Protein AF-A0A813FCL8-F1 (afdb_monomer)

Secondary structure (DSSP, 8-state):
----PPPPP------TTTHHHHHHHTT--SS-SEEEE-SSS-HHHHHHHHTTT---SEEEEE--TTS-TT--EEE--STTPPPP-TTBS--SB-HHHHHHHHHHTTEEEEEE-TTSEEEEEEGGGS-TT--PPPGGGGGGGSHHHH----TTS--SBPPPHHHHHHHEEETTSS-GGGTTT--

Sequence (183 aa):
MCSLLPTPLTGQRITMENVVSVFRRHNVPQEPGIVMIDIDSCDLWVFLGLTEVFRPRVVQIEYNRHLRFADNLTLDCRAGGKPGTTDSELYGASIHAIAASAEARGYAVAWVERCFDVFLVRSDLVCPGSKLPNLDAFKSFTLHDGGCLDPWGEFASPATAQERQSVFLDLSSTPTSLRKGDR

Nearest PDB structures (foldseek):
  1agn-assembly1_A  TM=5.064E-01  e=2.609E+00  Homo sapiens
  1axe-assembly1_A  TM=4.991E-01  e=3.613E+00  Equus caballus
  5tnx-assembly1_A  TM=4.766E-01  e=5.005E+00  Burkholderia ambifaria MC40-6

pLDDT: mean 86.37, std 15.47, range [33.69, 98.81]

Organism: Polarella glacialis (NCBI:txid89957)

Radius of gyration: 16.76 Å; Cα contacts (8 Å, |Δi|>4): 314; chains: 1; bounding box: 52×36×43 Å

Solvent-accessible surface area (backbone atoms only — not comparable to full-atom values): 10551 Å² total; per-residue (Å²): 135,87,82,82,67,80,78,76,90,78,90,75,91,80,41,36,89,45,40,51,62,51,40,56,76,69,65,53,61,58,60,33,70,66,46,79,36,80,72,90,29,49,28,66,48,33,50,56,36,31,58,74,76,38,51,44,46,28,40,38,33,50,34,30,29,81,41,46,58,89,37,37,31,29,45,30,75,55,97,89,43,53,80,59,48,88,62,33,60,50,47,18,25,12,66,44,34,50,46,57,45,32,46,56,72,52,25,39,61,63,49,67,51,78,47,42,34,38,33,32,31,32,47,91,74,58,58,88,88,66,82,64,66,60,74,74,81,53,40,45,38,11,42,81,62,51,61,50,66,63,96,86,50,89,72,42,43,87,70,54,74,68,57,49,66,73,36,45,40,59,61,82,82,47,66,70,60,69,48,45,84,75,126

Structure (mmCIF, N/CA/C/O backbone):
data_AF-A0A813FCL8-F1
#
_entry.id   AF-A0A813FCL8-F1
#
loop_
_atom_site.group_PDB
_atom_site.id
_atom_site.type_symbol
_atom_site.label_atom_id
_atom_site.label_alt_id
_atom_site.label_comp_id
_atom_site.label_asym_id
_atom_site.label_entity_id
_atom_site.label_seq_id
_atom_site.pdbx_PDB_ins_code
_atom_site.Cartn_x
_atom_site.Cartn_y
_atom_site.Cartn_z
_atom_site.occupancy
_atom_site.B_iso_or_equiv
_atom_site.auth_seq_id
_atom_site.auth_comp_id
_atom_site.auth_asym_id
_atom_site.auth_atom_id
_atom_site.pdbx_PDB_model_num
ATOM 1 N N . MET A 1 1 ? -33.326 9.242 14.388 1.00 37.81 1 MET A N 1
ATOM 2 C CA . MET A 1 1 ? -33.359 9.202 12.909 1.00 37.81 1 MET A CA 1
ATOM 3 C C . MET A 1 1 ? -31.927 9.318 12.414 1.00 37.81 1 MET A C 1
ATOM 5 O O . MET A 1 1 ? -31.291 10.320 12.705 1.00 37.81 1 MET A O 1
ATOM 9 N N . CYS A 1 2 ? -31.392 8.283 11.764 1.00 44.19 2 CYS A N 1
ATOM 10 C CA . CYS A 1 2 ? -30.070 8.335 11.140 1.00 44.19 2 CYS A CA 1
ATOM 11 C C . CYS A 1 2 ? -30.272 8.863 9.714 1.00 44.19 2 CYS A C 1
ATOM 13 O O . CYS A 1 2 ? -30.804 8.161 8.859 1.00 44.19 2 CYS A O 1
ATOM 15 N N . SER A 1 3 ? -29.973 10.141 9.499 1.00 48.88 3 SER A N 1
ATOM 16 C CA . SER A 1 3 ? -30.057 10.786 8.189 1.00 48.88 3 SER A CA 1
ATOM 17 C C . SER A 1 3 ? -28.829 10.383 7.370 1.00 48.88 3 SER A C 1
ATOM 19 O O . SER A 1 3 ? -27.811 11.070 7.402 1.00 48.88 3 SER A O 1
ATOM 21 N N . LEU A 1 4 ? -28.915 9.260 6.655 1.00 55.47 4 LEU A N 1
ATOM 22 C CA . LEU A 1 4 ? -27.950 8.878 5.622 1.00 55.47 4 LEU A CA 1
ATOM 23 C C . LEU A 1 4 ? -28.211 9.727 4.371 1.00 55.47 4 LEU A C 1
ATOM 25 O O . LEU A 1 4 ? -28.772 9.252 3.387 1.00 55.47 4 LEU A O 1
ATOM 29 N N . LEU A 1 5 ? -27.862 11.012 4.425 1.00 56.41 5 LEU A N 1
ATOM 30 C CA 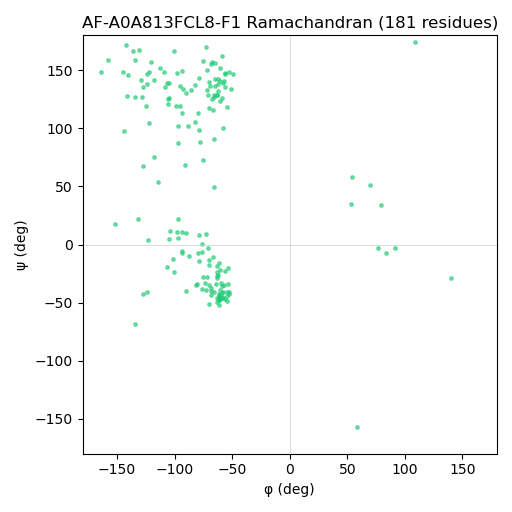. LEU A 1 5 ? -27.726 11.781 3.193 1.00 56.41 5 LEU A CA 1
ATOM 31 C C . LEU A 1 5 ? -26.465 11.270 2.484 1.00 56.41 5 LEU A C 1
ATOM 33 O O . LEU A 1 5 ? -25.421 11.180 3.137 1.00 56.41 5 LEU A O 1
ATOM 37 N N . PRO A 1 6 ? -26.535 10.904 1.193 1.00 61.72 6 PRO A N 1
ATOM 38 C CA . PRO A 1 6 ? -25.357 10.469 0.459 1.00 61.72 6 PRO A CA 1
ATOM 39 C C . PRO A 1 6 ? -24.321 11.592 0.482 1.00 61.72 6 PRO A C 1
ATOM 41 O O . PRO A 1 6 ? -24.624 12.737 0.139 1.00 61.72 6 PRO A O 1
ATOM 44 N N . THR A 1 7 ? -23.105 11.277 0.925 1.00 63.16 7 THR A N 1
ATOM 45 C CA . THR A 1 7 ? -21.983 12.210 0.835 1.00 63.16 7 THR A CA 1
ATOM 46 C C . THR A 1 7 ? -21.760 12.517 -0.652 1.00 63.16 7 THR A C 1
ATOM 48 O O . THR A 1 7 ? -21.601 11.574 -1.429 1.00 63.16 7 THR A O 1
ATOM 51 N N . PRO A 1 8 ? -21.801 13.791 -1.085 1.00 74.38 8 PRO A N 1
ATOM 52 C CA . PRO A 1 8 ? -21.601 14.142 -2.487 1.00 74.38 8 PRO A CA 1
ATOM 53 C C . PRO A 1 8 ? -20.255 13.622 -2.992 1.00 74.38 8 PRO A C 1
ATOM 55 O O . PRO A 1 8 ? -19.258 13.712 -2.275 1.00 74.38 8 PRO A O 1
ATOM 58 N N . LEU A 1 9 ? -20.219 13.128 -4.232 1.00 77.06 9 LEU A N 1
ATOM 59 C CA . LEU A 1 9 ? -18.959 12.824 -4.906 1.00 77.06 9 LEU A CA 1
ATOM 60 C C . LEU A 1 9 ? -18.163 14.121 -5.080 1.00 77.06 9 LEU A C 1
ATOM 62 O O . LEU A 1 9 ? -18.690 15.114 -5.588 1.00 77.06 9 LEU A O 1
ATOM 66 N N . THR A 1 10 ? -16.899 14.113 -4.665 1.00 82.81 10 THR A N 1
ATOM 67 C CA . THR A 1 10 ? -15.987 15.247 -4.825 1.00 82.81 10 THR A CA 1
ATOM 68 C C . THR A 1 10 ? -14.732 14.822 -5.576 1.00 82.81 10 THR A C 1
ATOM 70 O O . THR A 1 10 ? -14.196 13.741 -5.359 1.00 82.81 10 THR A O 1
ATOM 73 N N . GLY A 1 11 ? -14.283 15.674 -6.501 1.00 85.88 11 GLY A N 1
ATOM 74 C CA . GLY A 1 11 ? -13.076 15.452 -7.294 1.00 85.88 11 GLY A CA 1
ATOM 75 C C . GLY A 1 11 ? -11.946 16.352 -6.815 1.00 85.88 11 GLY A C 1
ATOM 76 O O . GLY A 1 11 ? -12.079 17.574 -6.816 1.00 85.88 11 GLY A O 1
ATOM 77 N N . GLN A 1 12 ? -10.836 15.756 -6.394 1.00 87.12 12 GLN A N 1
ATOM 78 C CA . GLN A 1 12 ? -9.611 16.465 -6.029 1.00 87.12 12 GLN A CA 1
ATOM 79 C C . GLN A 1 12 ? -8.432 15.493 -5.987 1.00 87.12 12 GLN A C 1
ATOM 81 O O . GLN A 1 12 ? -8.594 14.328 -5.634 1.00 87.12 12 GLN A O 1
ATOM 86 N N . ARG A 1 13 ? -7.233 15.985 -6.308 1.00 90.19 13 ARG A N 1
ATOM 87 C CA . ARG A 1 13 ? -6.004 15.192 -6.223 1.00 90.19 13 ARG A CA 1
ATOM 88 C C . ARG A 1 13 ? -5.681 14.875 -4.762 1.00 90.19 13 ARG A C 1
ATOM 90 O O . ARG A 1 13 ? -5.554 15.797 -3.956 1.00 90.19 13 ARG A O 1
ATOM 97 N N . ILE A 1 14 ? -5.520 13.595 -4.440 1.00 93.12 14 ILE A N 1
ATOM 98 C CA . ILE A 1 14 ? -5.144 13.130 -3.101 1.00 93.12 14 ILE A CA 1
ATOM 99 C C . ILE A 1 14 ? -3.631 12.933 -3.031 1.00 93.12 14 ILE A C 1
ATOM 101 O O . ILE A 1 14 ? -3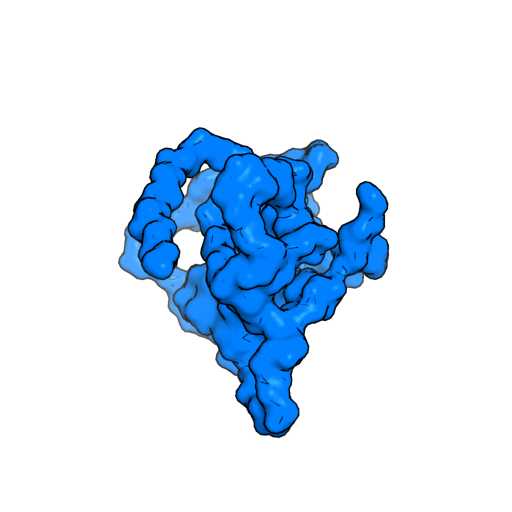.020 12.418 -3.964 1.00 93.12 14 ILE A O 1
ATOM 105 N N . THR A 1 15 ? -3.028 13.377 -1.934 1.00 93.38 15 THR A N 1
ATOM 106 C CA . THR A 1 15 ? -1.611 13.169 -1.622 1.00 93.38 15 THR A CA 1
ATOM 107 C C . THR A 1 15 ? -1.459 12.770 -0.159 1.00 93.38 15 THR A C 1
ATOM 109 O O . THR A 1 15 ? -2.390 12.932 0.638 1.00 93.38 15 THR A O 1
ATOM 112 N N . MET A 1 16 ? -0.274 12.277 0.207 1.00 93.88 16 MET A N 1
ATOM 113 C CA . MET A 1 16 ? 0.072 11.981 1.598 1.00 93.88 16 MET A CA 1
ATOM 114 C C . MET A 1 16 ? -0.177 13.187 2.517 1.00 93.88 16 MET A C 1
ATOM 116 O O . MET A 1 16 ? -0.748 13.042 3.593 1.00 93.88 16 MET A O 1
ATOM 120 N N . GLU A 1 17 ? 0.198 14.386 2.075 1.00 93.81 17 GLU A N 1
ATOM 121 C CA . GLU A 1 17 ? 0.140 15.613 2.873 1.00 93.81 17 GLU A CA 1
ATOM 122 C C . GLU A 1 17 ? -1.287 16.149 3.021 1.00 93.81 17 GLU A C 1
ATOM 124 O O . GLU A 1 17 ? -1.603 16.827 4.001 1.00 93.81 17 GLU A O 1
ATOM 129 N N . ASN A 1 18 ? -2.166 15.881 2.046 1.00 94.62 18 ASN A N 1
ATOM 130 C CA . ASN A 1 18 ? -3.494 16.485 2.024 1.00 94.62 18 ASN A CA 1
ATOM 131 C C . ASN A 1 18 ? -4.615 15.561 2.522 1.00 94.62 18 ASN A C 1
ATOM 133 O O . ASN A 1 18 ? -5.623 16.086 3.006 1.00 94.62 18 ASN A O 1
ATOM 137 N N . VAL A 1 19 ? -4.450 14.233 2.481 1.00 95.94 19 VAL A N 1
ATOM 138 C CA . VAL A 1 19 ? -5.537 13.262 2.718 1.00 95.94 19 VAL A CA 1
ATOM 139 C C . VAL A 1 19 ? -6.264 13.484 4.049 1.00 95.94 19 VAL A C 1
ATOM 141 O O . VAL A 1 19 ? -7.495 13.480 4.106 1.00 95.94 19 VAL A O 1
ATOM 144 N N . VAL A 1 20 ? -5.529 13.801 5.117 1.00 97.50 20 VAL A N 1
ATOM 145 C CA . VAL A 1 20 ? -6.101 14.093 6.441 1.00 97.50 20 VAL A CA 1
ATOM 146 C C . VAL A 1 20 ? -6.997 15.332 6.408 1.00 97.50 20 VAL A C 1
ATOM 148 O O . VAL A 1 20 ? -8.100 15.329 6.960 1.00 97.50 20 VAL A O 1
ATOM 151 N N . SER A 1 21 ? -6.537 16.412 5.772 1.00 96.81 21 SER A N 1
ATOM 152 C CA . SER A 1 21 ? -7.300 17.664 5.677 1.00 96.81 21 SER A CA 1
ATOM 153 C C . SER A 1 21 ? -8.599 17.477 4.890 1.00 96.81 21 SER A C 1
ATOM 155 O O . SER A 1 21 ? -9.629 18.066 5.221 1.00 96.81 21 SER A O 1
ATOM 157 N N . VAL A 1 22 ? -8.560 16.601 3.888 1.00 95.38 22 VAL A N 1
ATOM 158 C CA . VAL A 1 22 ? -9.680 16.260 3.016 1.00 95.38 22 VAL A CA 1
ATOM 159 C C . VAL A 1 22 ? -10.729 15.472 3.786 1.00 95.38 22 VAL A C 1
ATOM 161 O O . VAL A 1 22 ? -11.893 15.868 3.810 1.00 95.38 22 VAL A O 1
ATOM 164 N N . PHE A 1 23 ? -10.317 14.411 4.483 1.00 95.56 23 PHE A N 1
ATOM 165 C CA . PHE A 1 23 ? -11.222 13.608 5.305 1.00 95.56 23 PHE A CA 1
ATOM 166 C C . PHE A 1 23 ? -11.898 14.461 6.387 1.00 95.56 23 PHE A C 1
ATOM 168 O O . PHE A 1 23 ? -13.110 14.367 6.582 1.00 95.56 23 PHE A O 1
ATOM 175 N N . ARG A 1 24 ? -11.146 15.366 7.033 1.00 96.00 24 ARG A N 1
ATOM 176 C CA . ARG A 1 24 ? -11.697 16.328 8.003 1.00 96.00 24 ARG A CA 1
ATOM 177 C C . ARG A 1 24 ? -12.736 17.255 7.375 1.00 96.00 24 ARG A C 1
ATOM 179 O O . ARG A 1 24 ? -13.811 17.421 7.941 1.00 96.00 24 ARG A O 1
ATOM 186 N N . ARG A 1 25 ? -12.449 17.832 6.202 1.00 94.69 25 ARG A N 1
ATOM 187 C CA . ARG A 1 25 ? -13.376 18.728 5.483 1.00 94.69 25 ARG A CA 1
ATOM 188 C C . ARG A 1 25 ? -14.701 18.043 5.152 1.00 94.69 25 ARG A C 1
ATOM 190 O O . ARG A 1 25 ? -15.747 18.684 5.198 1.00 94.69 25 ARG A O 1
ATOM 197 N N . HIS A 1 26 ? -14.651 16.753 4.837 1.00 92.75 26 HIS A N 1
ATOM 198 C CA . HIS A 1 26 ? -15.827 15.947 4.519 1.00 92.75 26 HIS A CA 1
ATOM 199 C C . HIS A 1 26 ? -16.467 15.271 5.739 1.00 92.75 26 HIS A C 1
ATOM 201 O O . HIS A 1 26 ? -17.38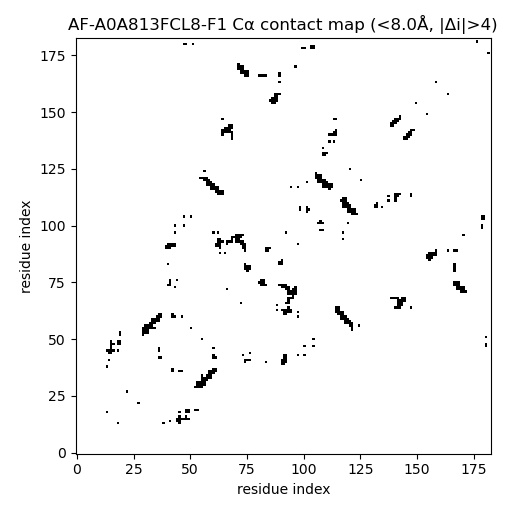2 14.471 5.569 1.00 92.75 26 HIS A O 1
ATOM 207 N N . ASN A 1 27 ? -16.042 15.618 6.961 1.00 94.00 27 ASN A N 1
ATOM 208 C CA . ASN A 1 27 ? -16.551 15.048 8.211 1.00 94.00 27 ASN A CA 1
ATOM 209 C C . ASN A 1 27 ? -16.503 13.510 8.234 1.00 94.00 27 ASN A C 1
ATOM 211 O O . ASN A 1 27 ? -17.380 12.860 8.807 1.00 94.00 27 ASN A O 1
ATOM 215 N N . VAL A 1 28 ? -15.482 12.922 7.603 1.00 94.25 28 VAL A N 1
ATOM 216 C CA . VAL A 1 28 ? -15.247 11.480 7.673 1.00 94.25 28 VAL A CA 1
ATOM 217 C C . VAL A 1 28 ? -14.972 11.122 9.142 1.00 94.25 28 VAL A C 1
ATOM 219 O O . VAL A 1 28 ? -14.186 11.817 9.794 1.00 94.25 28 VAL A O 1
ATOM 222 N N . PRO A 1 29 ? -15.611 10.079 9.705 1.00 96.25 29 PRO A N 1
ATOM 223 C CA . PRO A 1 29 ? -15.358 9.677 11.084 1.00 96.25 29 PRO A CA 1
ATOM 224 C C . PRO A 1 29 ? -13.891 9.290 11.276 1.00 96.25 29 PRO A C 1
ATOM 226 O O . PRO A 1 29 ? -13.247 8.795 10.356 1.00 96.25 29 PRO A O 1
ATOM 229 N N . GLN A 1 30 ? -13.369 9.460 12.492 1.00 97.19 30 GLN A N 1
ATOM 230 C CA . GLN A 1 30 ? -11.972 9.126 12.791 1.00 97.19 30 GLN A CA 1
ATOM 231 C C . GLN A 1 30 ? -11.657 7.633 12.598 1.00 97.19 30 GLN A C 1
ATOM 233 O O . GLN A 1 30 ? -10.521 7.279 12.289 1.00 97.19 30 GLN A O 1
ATOM 238 N N . GLU A 1 31 ? -12.665 6.766 12.719 1.00 98.12 31 GLU A N 1
ATOM 239 C CA . GLU A 1 31 ? -12.573 5.330 12.443 1.00 98.12 31 GLU A CA 1
ATOM 240 C C . GLU A 1 31 ? -13.507 4.913 11.292 1.00 98.12 31 GLU A C 1
ATOM 242 O O . GLU A 1 31 ? -14.562 4.318 11.542 1.00 98.12 31 GLU A O 1
ATOM 247 N N . PRO A 1 32 ? -13.169 5.220 10.026 1.00 97.69 32 PRO A N 1
ATOM 248 C CA . PRO A 1 32 ? -13.961 4.763 8.888 1.00 97.69 32 PRO A CA 1
ATOM 249 C C . PRO A 1 32 ? -14.095 3.238 8.880 1.00 97.69 32 PRO A C 1
ATOM 251 O O . PRO A 1 32 ? -13.169 2.526 9.267 1.00 97.69 32 PRO A O 1
ATOM 254 N N . GLY A 1 33 ? -15.226 2.718 8.403 1.00 97.94 33 GLY A N 1
ATOM 255 C CA . GLY A 1 33 ? -15.391 1.272 8.230 1.00 97.94 33 GLY A CA 1
ATOM 256 C C . GLY A 1 33 ? -14.373 0.707 7.236 1.00 97.94 33 GLY A C 1
ATOM 257 O O . GLY A 1 33 ? -13.627 -0.210 7.565 1.00 97.94 33 GLY A O 1
ATOM 258 N N . ILE A 1 34 ? -14.297 1.307 6.050 1.00 97.75 34 ILE A N 1
ATOM 259 C CA . ILE A 1 34 ? -13.352 0.937 4.997 1.00 97.75 34 ILE A CA 1
ATOM 260 C C . ILE A 1 34 ? -12.817 2.195 4.312 1.00 97.75 34 ILE A C 1
ATOM 262 O O . ILE A 1 34 ? -13.547 3.178 4.174 1.00 97.75 34 ILE A O 1
ATOM 266 N N . VAL A 1 35 ? -11.553 2.162 3.895 1.00 98.31 35 VAL A N 1
ATOM 267 C CA . VAL A 1 35 ? -10.969 3.127 2.955 1.00 98.31 35 VAL A CA 1
ATOM 268 C C . VAL A 1 35 ? -10.301 2.350 1.827 1.00 98.31 35 VAL A C 1
ATOM 270 O O . VAL A 1 35 ? -9.492 1.467 2.086 1.00 98.31 35 VAL A O 1
ATOM 273 N N . MET A 1 36 ? -10.658 2.669 0.590 1.00 97.75 36 MET A N 1
ATOM 274 C CA . MET A 1 36 ? -10.083 2.085 -0.623 1.00 97.75 36 MET A CA 1
ATOM 275 C C . MET A 1 36 ? -9.151 3.129 -1.236 1.00 97.75 36 MET A C 1
ATOM 277 O O . MET A 1 36 ? -9.560 4.283 -1.392 1.00 97.75 36 MET A O 1
ATOM 281 N N . ILE A 1 37 ? -7.899 2.757 -1.492 1.00 97.31 37 ILE A N 1
ATOM 282 C CA . ILE A 1 37 ? -6.864 3.641 -2.026 1.00 97.31 37 ILE A CA 1
ATOM 283 C C . ILE A 1 37 ? -6.349 3.018 -3.319 1.00 97.31 37 ILE A C 1
ATOM 285 O O . ILE A 1 37 ? -5.618 2.031 -3.291 1.00 97.31 37 ILE A O 1
ATOM 289 N N . ASP A 1 38 ? -6.793 3.621 -4.412 1.00 94.25 38 ASP A N 1
ATOM 290 C CA . ASP A 1 38 ? -6.378 3.347 -5.779 1.00 94.25 38 ASP A CA 1
ATOM 291 C C . ASP A 1 38 ? -6.383 4.703 -6.504 1.00 94.25 38 ASP A C 1
ATOM 293 O O . ASP A 1 38 ? -7.437 5.283 -6.788 1.00 94.25 38 ASP A O 1
ATOM 297 N N . ILE A 1 39 ? -5.203 5.312 -6.594 1.00 89.94 39 ILE A N 1
ATOM 298 C CA . ILE A 1 39 ? -4.980 6.656 -7.138 1.00 89.94 39 ILE A CA 1
ATOM 299 C C . ILE A 1 39 ? -3.824 6.684 -8.143 1.00 89.94 39 ILE A C 1
ATOM 301 O O . ILE A 1 39 ? -3.213 7.740 -8.343 1.00 89.94 39 ILE A O 1
ATOM 305 N N . ASP A 1 40 ? -3.505 5.527 -8.724 1.00 83.31 40 ASP A N 1
ATOM 306 C CA . ASP A 1 40 ? -2.459 5.334 -9.723 1.00 83.31 40 ASP A CA 1
ATOM 307 C C . ASP A 1 40 ? -1.087 5.856 -9.267 1.00 83.31 40 ASP A C 1
ATOM 309 O O . ASP A 1 40 ? -0.473 6.726 -9.898 1.00 83.31 40 ASP A O 1
ATOM 313 N N . SER A 1 41 ? -0.607 5.310 -8.138 1.00 88.38 41 SER A N 1
ATOM 314 C CA . SER A 1 41 ? 0.789 4.913 -7.838 1.00 88.38 41 SER A CA 1
ATOM 315 C C . SER A 1 41 ? 1.222 5.243 -6.407 1.00 88.38 41 SER A C 1
ATOM 317 O O . SER A 1 41 ? 2.148 4.633 -5.870 1.00 88.38 41 SER A O 1
ATOM 319 N N . CYS A 1 42 ? 0.641 6.281 -5.807 1.00 93.38 42 CYS A N 1
ATOM 320 C CA . CYS A 1 42 ? 1.089 6.827 -4.520 1.00 93.38 42 CYS A CA 1
ATOM 321 C C . CYS A 1 42 ? 0.273 6.304 -3.330 1.00 93.38 42 CYS A C 1
ATOM 323 O O . CYS A 1 42 ? 0.248 6.915 -2.259 1.00 93.38 42 CYS A O 1
ATOM 325 N N . ASP A 1 43 ? -0.375 5.163 -3.517 1.00 95.62 43 ASP A N 1
ATOM 326 C CA . ASP A 1 43 ? -1.373 4.554 -2.642 1.00 95.62 43 ASP A CA 1
ATOM 327 C C . ASP A 1 43 ? -0.808 4.280 -1.246 1.00 95.62 43 ASP A C 1
ATOM 329 O O . ASP A 1 43 ? -1.383 4.678 -0.228 1.00 95.62 43 ASP A O 1
ATOM 333 N N . LEU A 1 44 ? 0.404 3.717 -1.197 1.00 96.81 44 LEU A N 1
ATOM 334 C CA . LEU A 1 44 ? 1.131 3.473 0.047 1.00 96.81 44 LEU A CA 1
ATOM 335 C C . LEU A 1 44 ? 1.412 4.768 0.828 1.00 96.81 44 LEU A C 1
ATOM 337 O O . LEU A 1 44 ? 1.308 4.792 2.054 1.00 96.81 44 LEU A O 1
ATOM 341 N N . TRP A 1 45 ? 1.745 5.861 0.141 1.00 96.00 45 TRP A N 1
ATOM 342 C CA . TRP A 1 45 ? 2.040 7.146 0.783 1.00 96.00 45 TRP A CA 1
ATOM 343 C C . TRP A 1 45 ? 0.777 7.815 1.319 1.00 96.00 45 TRP A C 1
ATOM 345 O O . TRP A 1 45 ? 0.779 8.348 2.429 1.00 96.00 45 TRP A O 1
ATOM 355 N N . VAL A 1 46 ? -0.329 7.733 0.576 1.00 96.62 46 VAL A N 1
ATOM 356 C CA . VAL A 1 46 ? -1.638 8.184 1.061 1.00 96.62 46 VAL A CA 1
ATOM 357 C C . VAL A 1 46 ? -2.062 7.385 2.288 1.00 96.62 46 VAL A C 1
ATOM 359 O O . VAL A 1 46 ? -2.510 7.985 3.263 1.00 96.62 46 VAL A O 1
ATOM 362 N N . PHE A 1 47 ? -1.860 6.066 2.299 1.00 98.19 47 PHE A N 1
ATOM 363 C CA . PHE A 1 47 ? -2.088 5.243 3.487 1.00 98.19 47 PHE A CA 1
ATOM 364 C C . PHE A 1 47 ? -1.254 5.713 4.688 1.00 98.19 47 PHE A C 1
ATOM 366 O O . PHE A 1 47 ? -1.792 5.869 5.790 1.00 98.19 47 PHE A O 1
ATOM 373 N N . LEU A 1 48 ? 0.040 5.983 4.489 1.00 97.12 48 LEU A N 1
ATOM 374 C CA . LEU A 1 48 ? 0.924 6.463 5.553 1.00 97.12 48 LEU A CA 1
ATOM 375 C C . LEU A 1 48 ? 0.457 7.808 6.124 1.00 97.12 48 LEU A C 1
ATOM 377 O O . LEU A 1 48 ? 0.384 7.928 7.343 1.00 97.12 48 LEU A O 1
ATOM 381 N N . GLY A 1 49 ? 0.097 8.780 5.280 1.00 96.62 49 GLY A N 1
ATOM 382 C CA . GLY A 1 49 ? -0.416 10.079 5.736 1.00 96.62 49 GLY A CA 1
ATOM 383 C C . GLY A 1 49 ? -1.799 9.982 6.387 1.00 96.62 49 GLY A C 1
ATOM 384 O O . GLY A 1 49 ? -2.060 10.589 7.423 1.00 96.62 49 GLY A O 1
ATOM 385 N N . LEU A 1 50 ? -2.695 9.159 5.834 1.00 98.06 50 LEU A N 1
ATOM 386 C CA . LEU A 1 50 ? -4.038 8.942 6.379 1.00 98.06 50 LEU A CA 1
ATOM 387 C C . LEU A 1 50 ? -3.979 8.376 7.803 1.00 98.06 50 LEU A C 1
ATOM 389 O O . LEU A 1 50 ? -4.684 8.857 8.697 1.00 98.06 50 LEU A O 1
ATOM 393 N N . THR A 1 51 ? -3.129 7.367 8.011 1.00 98.25 51 THR A N 1
ATOM 394 C CA . THR A 1 51 ? -3.027 6.622 9.275 1.00 98.25 51 THR A CA 1
ATOM 395 C C . THR A 1 51 ? -2.290 7.356 10.394 1.00 98.25 51 THR A C 1
ATOM 397 O O . THR A 1 51 ? -2.194 6.841 11.507 1.00 98.25 51 THR A O 1
ATOM 400 N N . GLU A 1 52 ? -1.826 8.583 10.155 1.00 96.44 52 GLU A N 1
ATOM 401 C CA . GLU A 1 52 ? -1.336 9.467 11.220 1.00 96.44 52 GLU A CA 1
ATOM 402 C C . GLU A 1 52 ? -2.462 10.000 12.106 1.00 96.44 52 GLU A C 1
ATOM 404 O O . GLU A 1 52 ? -2.246 10.290 13.282 1.00 96.44 52 GLU A O 1
ATOM 409 N N . VAL A 1 53 ? -3.676 10.117 11.562 1.00 98.06 53 VAL A N 1
ATOM 410 C CA . VAL A 1 53 ? -4.822 10.714 12.266 1.00 98.06 53 VAL A CA 1
ATOM 411 C C . VAL A 1 53 ? -6.040 9.801 12.260 1.00 98.06 53 VAL A C 1
ATOM 413 O O . VAL A 1 53 ? -6.735 9.687 13.277 1.00 98.06 53 VAL A O 1
ATOM 416 N N . PHE A 1 54 ? -6.322 9.176 11.119 1.00 98.56 54 PHE A N 1
ATOM 417 C CA . PHE A 1 54 ? -7.473 8.304 10.937 1.00 98.56 54 PHE A CA 1
ATOM 418 C C . PHE A 1 54 ? -7.089 6.852 11.197 1.00 98.56 54 PHE A C 1
ATOM 420 O O . PHE A 1 54 ? -5.9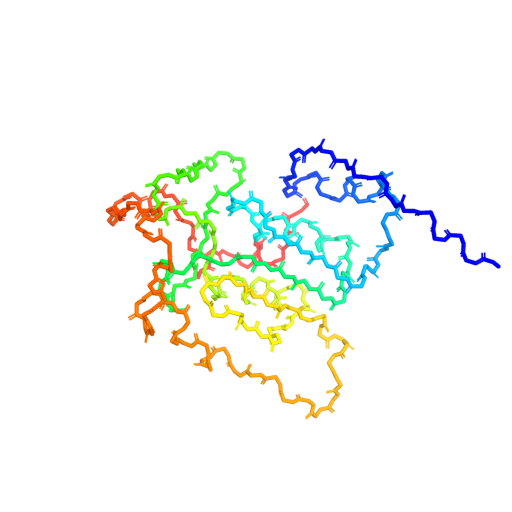65 6.422 10.955 1.00 98.56 54 PHE A O 1
ATOM 427 N N . ARG A 1 55 ? -8.051 6.068 11.679 1.00 98.25 55 ARG A N 1
ATOM 428 C CA . ARG A 1 55 ? -7.870 4.646 11.974 1.00 98.25 55 ARG A CA 1
ATOM 429 C C . ARG A 1 55 ? -8.948 3.796 11.300 1.00 98.25 55 ARG A C 1
ATOM 431 O O . ARG A 1 55 ? -9.793 3.253 12.024 1.00 98.25 55 ARG A O 1
ATOM 438 N N . PRO A 1 56 ? -8.967 3.696 9.954 1.00 98.62 56 PRO A N 1
ATOM 439 C CA . PRO A 1 56 ? -9.896 2.811 9.261 1.00 98.62 56 PRO A CA 1
ATOM 440 C C . PRO A 1 56 ? -9.891 1.396 9.841 1.00 98.62 56 PRO A C 1
ATOM 442 O O . PRO A 1 56 ? -8.869 0.915 10.322 1.00 98.62 56 PRO A O 1
ATOM 445 N N . ARG A 1 57 ? -11.035 0.715 9.823 1.00 98.62 57 ARG A N 1
ATOM 446 C CA . ARG A 1 57 ? -11.115 -0.680 10.285 1.00 98.62 57 ARG A CA 1
ATOM 447 C C . ARG A 1 57 ? -10.530 -1.629 9.243 1.00 98.62 57 ARG A C 1
ATOM 449 O O . ARG A 1 57 ? -9.835 -2.576 9.606 1.00 98.62 57 ARG A O 1
ATOM 456 N N . VAL A 1 58 ? -10.782 -1.324 7.972 1.00 98.62 58 VAL A N 1
ATOM 457 C CA . VAL A 1 58 ? -10.232 -2.002 6.797 1.00 98.62 58 VAL A CA 1
ATOM 458 C C . VAL A 1 58 ? -9.633 -0.966 5.848 1.00 98.62 58 VAL A C 1
ATOM 460 O O . VAL A 1 58 ? -10.204 0.113 5.669 1.00 98.62 58 VAL A O 1
ATOM 463 N N . VAL A 1 59 ? -8.500 -1.292 5.231 1.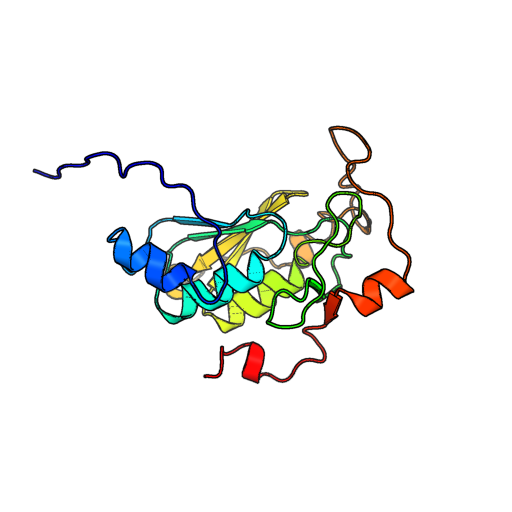00 98.81 59 VAL A N 1
ATOM 464 C CA . VAL A 1 59 ? -7.919 -0.513 4.131 1.00 98.81 59 VAL A CA 1
ATOM 465 C C . VAL A 1 59 ? -7.650 -1.442 2.954 1.00 98.81 59 VAL A C 1
ATOM 467 O O . VAL A 1 59 ? -7.121 -2.528 3.161 1.00 98.81 59 VAL A O 1
ATOM 470 N N . GLN A 1 60 ? -7.998 -1.029 1.742 1.00 98.62 60 GLN A N 1
ATOM 471 C CA . GLN A 1 60 ? -7.536 -1.661 0.505 1.00 98.62 60 GLN A CA 1
ATOM 472 C C . GLN A 1 60 ? -6.533 -0.728 -0.173 1.00 98.62 60 GLN A C 1
ATOM 474 O O . GLN A 1 60 ? -6.755 0.482 -0.202 1.00 98.62 60 GLN A O 1
ATOM 479 N N . ILE A 1 61 ? -5.425 -1.292 -0.650 1.00 98.44 61 ILE A N 1
ATOM 480 C CA . ILE A 1 61 ? -4.346 -0.578 -1.336 1.00 98.44 61 ILE A CA 1
ATOM 481 C C . ILE A 1 61 ? -3.961 -1.382 -2.575 1.00 98.44 61 ILE A C 1
ATOM 483 O O . ILE A 1 61 ? -3.637 -2.566 -2.434 1.00 98.44 61 ILE A O 1
ATOM 487 N N . GLU A 1 62 ? -3.954 -0.748 -3.745 1.00 96.12 62 GLU A N 1
ATOM 488 C CA . GLU A 1 62 ? -3.442 -1.374 -4.966 1.00 96.12 62 GLU A CA 1
ATOM 489 C C . GLU A 1 62 ? -1.928 -1.651 -4.837 1.00 96.12 62 GLU A C 1
ATOM 491 O O . GLU A 1 62 ? -1.154 -0.822 -4.342 1.00 96.12 62 GLU A O 1
ATOM 496 N N . TYR A 1 63 ? -1.481 -2.832 -5.268 1.00 95.81 63 TYR A N 1
ATOM 497 C CA . TYR A 1 63 ? -0.067 -3.166 -5.396 1.00 95.81 63 TYR A CA 1
ATOM 498 C C . TYR A 1 63 ? 0.333 -3.350 -6.859 1.00 95.81 63 TYR A C 1
ATOM 500 O O . TYR A 1 63 ? -0.419 -3.817 -7.709 1.00 95.81 63 TYR A O 1
ATOM 508 N N . ASN A 1 64 ? 1.599 -3.072 -7.143 1.00 93.88 64 ASN A N 1
ATOM 509 C CA . ASN A 1 64 ? 2.173 -3.295 -8.453 1.00 93.88 64 ASN A CA 1
ATOM 510 C C . ASN A 1 64 ? 2.590 -4.766 -8.616 1.00 93.88 64 ASN A C 1
ATOM 512 O O . ASN A 1 64 ? 3.632 -5.206 -8.116 1.00 93.88 64 ASN A O 1
ATOM 516 N N . ARG A 1 65 ? 1.799 -5.522 -9.384 1.00 92.38 65 ARG A N 1
ATOM 517 C CA . ARG A 1 65 ? 2.065 -6.929 -9.742 1.00 92.38 65 ARG A CA 1
ATOM 518 C C . ARG A 1 65 ? 3.350 -7.175 -10.544 1.00 92.38 65 ARG A C 1
ATOM 520 O O . ARG A 1 65 ? 3.777 -8.329 -10.624 1.00 92.38 65 ARG A O 1
ATOM 527 N N . HIS A 1 66 ? 3.962 -6.142 -11.129 1.00 91.31 66 HIS A N 1
ATOM 528 C CA . HIS A 1 66 ? 5.242 -6.219 -11.850 1.00 91.31 66 HIS A CA 1
ATOM 529 C C . HIS A 1 66 ? 6.456 -6.245 -10.914 1.00 91.31 66 HIS A C 1
ATOM 531 O O . HIS A 1 66 ? 7.571 -6.579 -11.336 1.00 91.31 66 HIS A O 1
ATOM 537 N N . LEU A 1 67 ? 6.268 -5.907 -9.638 1.00 92.50 67 LEU A N 1
ATOM 538 C CA . LEU A 1 67 ? 7.280 -6.097 -8.605 1.00 92.50 67 LEU A CA 1
ATOM 539 C C . LEU A 1 67 ? 7.291 -7.565 -8.160 1.00 92.50 67 LEU A C 1
ATOM 541 O O . LEU A 1 67 ? 6.257 -8.236 -8.120 1.00 92.50 67 LEU A O 1
ATOM 545 N N . ARG A 1 68 ? 8.479 -8.095 -7.862 1.00 93.50 68 ARG A N 1
ATOM 546 C CA . ARG A 1 68 ? 8.625 -9.480 -7.395 1.00 93.50 68 ARG A CA 1
ATOM 547 C C . ARG A 1 68 ? 8.027 -9.606 -6.008 1.00 93.50 68 ARG A C 1
ATOM 549 O O . ARG A 1 68 ? 8.016 -8.643 -5.245 1.00 93.50 68 ARG A O 1
ATOM 556 N N . PHE A 1 69 ? 7.615 -10.817 -5.634 1.00 93.88 69 PHE A N 1
ATOM 557 C CA . PHE A 1 69 ? 7.063 -11.017 -4.299 1.00 93.88 69 PHE A CA 1
ATOM 558 C C . PHE A 1 69 ? 8.059 -10.601 -3.213 1.00 93.88 69 PHE A C 1
ATOM 560 O O . PHE A 1 69 ? 7.662 -9.933 -2.275 1.00 93.88 69 PHE A O 1
ATOM 567 N N . ALA A 1 70 ? 9.348 -10.919 -3.371 1.00 93.00 70 ALA A N 1
ATOM 568 C CA . ALA A 1 70 ? 10.395 -10.582 -2.404 1.00 93.00 70 ALA A CA 1
ATOM 569 C C . ALA A 1 70 ? 10.842 -9.103 -2.411 1.00 93.00 70 ALA A C 1
ATOM 571 O O . ALA A 1 70 ? 11.656 -8.722 -1.571 1.00 93.00 70 ALA A O 1
ATOM 572 N N . ASP A 1 71 ? 10.358 -8.282 -3.348 1.00 94.75 71 ASP A N 1
ATOM 573 C CA . ASP A 1 71 ? 10.721 -6.866 -3.407 1.00 94.75 71 ASP A CA 1
ATOM 574 C C . ASP A 1 71 ? 10.082 -6.114 -2.234 1.00 94.75 71 ASP A C 1
ATOM 576 O O . ASP A 1 71 ? 8.916 -6.331 -1.920 1.00 94.75 71 ASP A O 1
ATOM 580 N N . ASN A 1 72 ? 10.822 -5.183 -1.627 1.00 95.69 72 ASN A N 1
ATOM 581 C CA . ASN A 1 72 ? 10.304 -4.232 -0.639 1.00 95.69 72 ASN A CA 1
ATOM 582 C C . ASN A 1 72 ? 10.384 -2.801 -1.191 1.00 95.69 72 ASN A C 1
ATOM 584 O O . ASN A 1 72 ? 11.014 -1.909 -0.619 1.00 95.69 72 ASN A O 1
ATOM 588 N N . LEU A 1 73 ? 9.803 -2.633 -2.378 1.00 95.19 73 LEU A N 1
ATOM 589 C CA . LEU A 1 73 ? 9.910 -1.435 -3.203 1.00 95.19 73 LEU A CA 1
ATOM 590 C C . LEU A 1 73 ? 8.591 -0.660 -3.251 1.00 95.19 73 LEU A C 1
ATOM 592 O O . LEU A 1 73 ? 7.512 -1.259 -3.226 1.00 95.19 73 LEU A O 1
ATOM 596 N N . THR A 1 74 ? 8.687 0.662 -3.374 1.00 94.81 74 THR A N 1
ATOM 597 C CA . THR A 1 74 ? 7.570 1.575 -3.663 1.00 94.81 74 THR A CA 1
ATOM 598 C C . THR A 1 74 ? 8.035 2.720 -4.545 1.00 94.81 74 THR A C 1
ATOM 600 O O . THR A 1 74 ? 9.189 3.137 -4.445 1.00 94.81 74 THR A O 1
ATOM 603 N N . LEU A 1 75 ? 7.162 3.247 -5.404 1.00 93.12 75 LEU A N 1
ATOM 604 C CA . LEU A 1 75 ? 7.429 4.493 -6.119 1.00 93.12 75 LEU A CA 1
ATOM 605 C C . LEU A 1 75 ? 7.729 5.605 -5.101 1.00 93.12 75 LEU A C 1
ATOM 607 O O . LEU A 1 75 ? 7.025 5.714 -4.092 1.00 93.12 75 LEU A O 1
ATOM 611 N N . ASP A 1 76 ? 8.761 6.422 -5.328 1.00 89.06 76 ASP A N 1
ATOM 612 C CA . ASP A 1 76 ? 9.031 7.577 -4.466 1.00 89.06 76 ASP A CA 1
ATOM 613 C C . ASP A 1 76 ? 8.086 8.739 -4.806 1.00 89.06 76 ASP A C 1
ATOM 615 O O . ASP A 1 76 ? 8.325 9.492 -5.748 1.00 89.06 76 ASP A O 1
ATOM 619 N N . CYS A 1 77 ? 7.009 8.890 -4.031 1.00 86.94 77 CYS A N 1
ATOM 620 C CA . CYS A 1 77 ? 6.035 9.974 -4.197 1.00 86.94 77 CYS A CA 1
ATOM 621 C C . CYS A 1 77 ? 6.249 11.159 -3.245 1.00 86.94 77 CYS A C 1
ATOM 623 O O . CYS A 1 77 ? 5.372 12.017 -3.130 1.00 86.94 77 CYS A O 1
ATOM 625 N N . ARG A 1 78 ? 7.382 11.221 -2.536 1.00 83.50 78 ARG A N 1
ATOM 626 C CA . ARG A 1 78 ? 7.705 12.362 -1.666 1.00 83.50 78 ARG A CA 1
ATOM 627 C C . ARG A 1 78 ? 8.080 13.589 -2.499 1.00 83.50 78 ARG A C 1
ATOM 629 O O . ARG A 1 78 ? 8.326 13.502 -3.702 1.00 83.50 78 ARG A O 1
ATOM 636 N N . ALA A 1 79 ? 8.197 14.746 -1.849 1.00 71.88 79 ALA A N 1
ATOM 637 C CA . ALA A 1 79 ? 8.728 15.947 -2.490 1.00 71.88 79 ALA A CA 1
ATOM 638 C C . ALA A 1 79 ? 10.121 15.680 -3.103 1.00 71.88 79 ALA A C 1
ATOM 640 O O . ALA A 1 79 ? 11.065 15.342 -2.392 1.00 71.88 79 ALA A O 1
ATOM 641 N N . GLY A 1 80 ? 10.239 15.838 -4.426 1.00 62.16 80 GLY A N 1
ATOM 642 C CA . GLY A 1 80 ? 11.464 15.549 -5.185 1.00 62.16 80 GLY A CA 1
ATOM 643 C C . GLY A 1 80 ? 11.562 14.126 -5.751 1.00 62.16 80 GLY A C 1
ATOM 644 O O . GLY A 1 80 ? 12.517 13.836 -6.469 1.00 62.16 80 GLY A O 1
ATOM 645 N N . GLY A 1 81 ? 10.581 13.266 -5.471 1.00 63.78 81 GLY A N 1
ATOM 646 C CA . GLY A 1 81 ? 10.427 11.968 -6.118 1.00 63.78 81 GLY A CA 1
ATOM 647 C C . GLY A 1 81 ? 10.119 12.094 -7.613 1.00 63.78 81 GLY A C 1
ATOM 648 O O . GLY A 1 81 ? 9.635 13.130 -8.086 1.00 63.78 81 GLY A O 1
ATOM 649 N N . LYS A 1 82 ? 10.429 11.047 -8.381 1.00 67.06 82 LYS A N 1
ATOM 650 C CA . LYS A 1 82 ? 10.115 11.001 -9.813 1.00 67.06 82 LYS A CA 1
ATOM 651 C C . LYS A 1 82 ? 8.733 10.379 -10.002 1.00 67.06 82 LYS A C 1
ATOM 653 O O . LYS A 1 82 ? 8.498 9.307 -9.449 1.00 67.06 82 LYS A O 1
ATOM 658 N N . PRO A 1 83 ? 7.833 11.004 -10.779 1.00 65.69 83 PRO A N 1
ATOM 659 C CA . PRO A 1 83 ? 6.550 10.390 -11.076 1.00 65.69 83 PRO A CA 1
ATOM 660 C C . PRO A 1 83 ? 6.772 9.085 -11.846 1.00 65.69 83 PRO A C 1
ATOM 662 O O . PRO A 1 83 ? 7.659 9.006 -12.700 1.00 65.69 83 PRO A O 1
ATOM 665 N N . GLY A 1 84 ? 5.950 8.081 -11.544 1.00 63.22 84 GLY A N 1
ATOM 666 C CA . GLY A 1 84 ? 5.790 6.922 -12.411 1.00 63.22 84 GLY A CA 1
ATOM 667 C C . GLY A 1 84 ? 5.312 7.355 -13.796 1.00 63.22 84 GLY A C 1
ATOM 668 O O . GLY A 1 84 ? 4.822 8.476 -13.972 1.00 63.22 84 GLY A O 1
ATOM 669 N N . THR A 1 85 ? 5.466 6.491 -14.793 1.00 66.12 85 THR A N 1
ATOM 670 C CA . THR A 1 85 ? 4.911 6.750 -16.127 1.00 66.12 85 THR A CA 1
ATOM 671 C C . THR A 1 85 ? 3.711 5.844 -16.348 1.00 66.12 85 THR A C 1
ATOM 673 O O . THR A 1 85 ? 3.753 4.671 -15.991 1.00 66.12 85 THR A O 1
ATOM 676 N N . THR A 1 86 ? 2.649 6.381 -16.947 1.00 63.41 86 THR A N 1
ATOM 677 C CA . THR A 1 86 ? 1.417 5.631 -17.254 1.00 63.41 86 THR A CA 1
ATOM 678 C C . THR A 1 86 ? 1.641 4.492 -18.245 1.00 63.41 86 THR A C 1
ATOM 680 O O . THR A 1 86 ? 0.828 3.584 -18.325 1.00 63.41 86 THR A O 1
ATOM 683 N N . ASP A 1 87 ? 2.752 4.538 -18.982 1.00 70.12 87 ASP A N 1
ATOM 684 C CA . ASP A 1 87 ? 3.028 3.638 -20.099 1.00 70.12 87 ASP A CA 1
ATOM 685 C C . ASP A 1 87 ? 4.077 2.568 -19.728 1.00 70.12 87 ASP A C 1
ATOM 687 O O . ASP A 1 87 ? 4.517 1.800 -20.590 1.00 70.12 87 ASP A O 1
ATOM 691 N N . SER A 1 88 ? 4.525 2.524 -18.463 1.00 80.94 88 SER A N 1
ATOM 692 C CA . SER A 1 88 ? 5.518 1.560 -17.968 1.00 80.94 88 SER A CA 1
ATOM 693 C C . SER A 1 88 ? 5.091 0.871 -16.677 1.00 80.94 88 SER A C 1
ATOM 695 O O . SER A 1 88 ? 4.186 1.306 -15.976 1.00 80.94 88 SER A O 1
ATOM 697 N N . GLU A 1 89 ? 5.812 -0.187 -16.314 1.00 88.06 89 GLU A N 1
ATOM 698 C CA . GLU A 1 89 ? 5.623 -0.913 -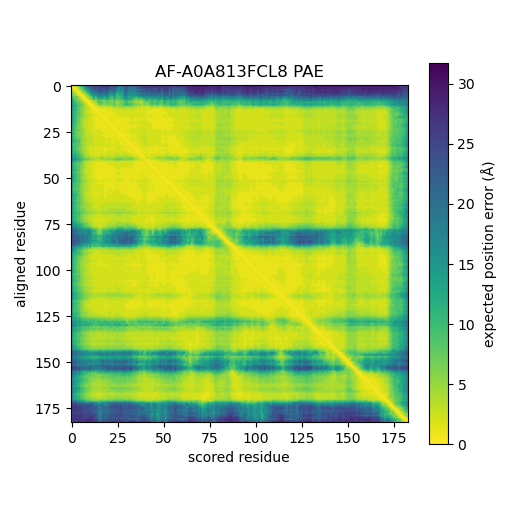15.052 1.00 88.06 89 GLU A CA 1
ATOM 699 C C . GLU A 1 89 ? 6.120 -0.155 -13.799 1.00 88.06 89 GLU A C 1
ATOM 701 O O . GLU A 1 89 ? 6.223 -0.732 -12.713 1.00 88.06 89 GLU A O 1
ATOM 706 N N . LEU A 1 90 ? 6.484 1.126 -13.932 1.00 90.81 90 LEU A N 1
ATOM 707 C CA . LEU A 1 90 ? 7.070 1.953 -12.875 1.00 90.81 90 LEU A CA 1
ATOM 708 C C . LEU A 1 90 ? 5.997 2.704 -12.081 1.00 90.81 90 LEU A C 1
ATOM 710 O O . LEU A 1 90 ? 5.907 3.929 -12.145 1.00 90.81 90 LEU A O 1
ATOM 714 N N . TYR A 1 91 ? 5.201 1.970 -11.312 1.00 91.50 91 TYR A N 1
ATOM 715 C CA . TYR A 1 91 ? 4.126 2.526 -10.491 1.00 91.50 91 TYR A CA 1
ATOM 716 C C . TYR A 1 91 ? 3.994 1.803 -9.147 1.00 91.50 91 TYR A C 1
ATOM 718 O O . TYR A 1 91 ? 4.628 0.771 -8.912 1.00 91.50 91 TYR A O 1
ATOM 726 N N . GLY A 1 92 ? 3.158 2.344 -8.265 1.00 93.88 92 GLY A N 1
ATOM 727 C CA . GLY A 1 92 ? 2.670 1.645 -7.076 1.00 93.88 92 GLY A CA 1
ATOM 728 C C . GLY A 1 92 ? 3.747 1.154 -6.102 1.00 93.88 92 GLY A C 1
ATOM 729 O O . GLY A 1 92 ? 4.880 1.646 -6.043 1.00 93.88 92 GLY A O 1
ATOM 730 N N . ALA A 1 93 ? 3.367 0.148 -5.316 1.00 96.12 93 ALA A N 1
ATOM 731 C CA . ALA A 1 93 ? 4.215 -0.491 -4.318 1.00 96.12 93 ALA A CA 1
ATOM 732 C C . ALA A 1 93 ? 4.125 -2.019 -4.376 1.00 96.12 93 ALA A C 1
ATOM 734 O O . ALA A 1 93 ? 3.166 -2.589 -4.882 1.00 96.12 93 ALA A O 1
ATOM 735 N N . SER A 1 94 ? 5.140 -2.693 -3.847 1.00 96.50 94 SER A N 1
ATOM 736 C CA . SER A 1 94 ? 5.161 -4.153 -3.703 1.00 96.50 94 SER A CA 1
ATOM 737 C C . SER A 1 94 ? 4.271 -4.616 -2.545 1.00 96.50 94 SER A C 1
ATOM 739 O O . SER A 1 94 ? 4.043 -3.876 -1.584 1.00 96.50 94 SER A O 1
ATOM 741 N N . ILE A 1 95 ? 3.841 -5.884 -2.583 1.00 97.25 95 ILE A N 1
ATOM 742 C CA . ILE A 1 95 ? 3.074 -6.512 -1.492 1.00 97.25 95 ILE A CA 1
ATOM 743 C C . ILE A 1 95 ? 3.820 -6.380 -0.151 1.00 97.25 95 ILE A C 1
ATOM 745 O O . ILE A 1 95 ? 3.211 -6.025 0.858 1.00 97.25 95 ILE A O 1
ATOM 749 N N . HIS A 1 96 ? 5.139 -6.619 -0.123 1.00 96.50 96 HIS A N 1
ATOM 750 C CA . HIS A 1 96 ? 5.917 -6.511 1.117 1.00 96.50 96 HIS A CA 1
ATOM 751 C C . HIS A 1 96 ? 6.083 -5.070 1.598 1.00 96.50 96 HIS A C 1
ATOM 753 O O . HIS A 1 96 ? 6.051 -4.855 2.808 1.00 96.50 96 HIS A O 1
ATOM 759 N N . ALA A 1 97 ? 6.211 -4.087 0.700 1.00 97.44 97 ALA A N 1
ATOM 760 C CA . ALA A 1 97 ? 6.237 -2.679 1.100 1.00 97.44 97 ALA A CA 1
ATOM 761 C C . ALA A 1 97 ? 4.933 -2.267 1.790 1.00 97.44 97 ALA A C 1
ATOM 763 O O . ALA A 1 97 ? 4.965 -1.639 2.851 1.00 97.44 97 ALA A O 1
ATOM 764 N N . ILE A 1 98 ? 3.790 -2.686 1.239 1.00 98.31 98 ILE A N 1
ATOM 765 C CA . ILE A 1 98 ? 2.482 -2.452 1.855 1.00 98.31 98 ILE A CA 1
ATOM 766 C C . ILE A 1 98 ? 2.387 -3.170 3.204 1.00 98.31 98 ILE A C 1
ATOM 768 O O . ILE A 1 98 ? 2.040 -2.540 4.201 1.00 98.31 98 ILE A O 1
ATOM 772 N N . ALA A 1 99 ? 2.741 -4.457 3.268 1.00 97.81 99 ALA A N 1
ATOM 773 C CA . ALA A 1 99 ? 2.660 -5.248 4.494 1.00 97.81 99 ALA A CA 1
ATOM 774 C C . ALA A 1 99 ? 3.546 -4.687 5.623 1.00 97.81 99 ALA A C 1
ATOM 776 O O . ALA A 1 99 ? 3.081 -4.535 6.752 1.00 97.81 99 ALA A O 1
ATOM 777 N N . ALA A 1 100 ? 4.796 -4.325 5.320 1.00 95.81 100 ALA A N 1
ATOM 778 C CA . ALA A 1 100 ? 5.733 -3.776 6.298 1.00 95.81 100 ALA A CA 1
ATOM 779 C C . ALA A 1 100 ? 5.283 -2.402 6.827 1.00 95.81 100 ALA A C 1
ATOM 781 O O . ALA A 1 100 ? 5.369 -2.133 8.028 1.00 95.81 100 ALA A O 1
ATOM 782 N N . SER A 1 101 ? 4.772 -1.531 5.953 1.00 96.31 101 SER A N 1
ATOM 783 C CA . SER A 1 101 ? 4.202 -0.243 6.367 1.00 96.31 101 SER A CA 1
ATOM 784 C C . SER A 1 101 ? 2.899 -0.413 7.151 1.00 96.31 101 SER A C 1
ATOM 786 O O . SER A 1 101 ? 2.666 0.317 8.113 1.00 96.31 101 SER A O 1
ATOM 788 N N . ALA A 1 102 ? 2.058 -1.381 6.779 1.00 97.50 102 ALA A N 1
ATOM 789 C CA . ALA A 1 102 ? 0.825 -1.703 7.490 1.00 97.50 102 ALA A CA 1
ATOM 790 C C . ALA A 1 102 ? 1.109 -2.151 8.928 1.00 97.50 102 ALA A C 1
ATOM 792 O O . ALA A 1 102 ? 0.520 -1.607 9.865 1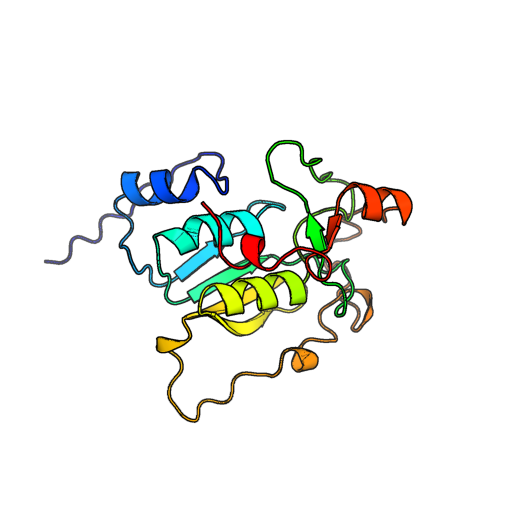.00 97.50 102 ALA A O 1
ATOM 793 N N . GLU A 1 103 ? 2.068 -3.062 9.109 1.00 96.31 103 GLU A N 1
ATOM 794 C CA . GLU A 1 103 ? 2.513 -3.520 10.427 1.00 96.31 103 GLU A CA 1
ATOM 795 C C . GLU A 1 103 ? 2.971 -2.340 11.294 1.00 96.31 103 GLU A C 1
ATOM 797 O O . GLU A 1 103 ? 2.521 -2.180 12.432 1.00 96.31 103 GLU A O 1
ATOM 802 N N . ALA A 1 104 ? 3.787 -1.444 10.730 1.00 95.81 104 ALA A N 1
ATOM 803 C CA . ALA A 1 104 ? 4.278 -0.264 11.435 1.00 95.81 104 ALA A CA 1
ATOM 804 C C . ALA A 1 104 ? 3.165 0.724 11.845 1.00 95.81 104 ALA A C 1
ATOM 806 O O . ALA A 1 104 ? 3.331 1.478 12.807 1.00 95.81 104 ALA A O 1
ATOM 807 N N . ARG A 1 105 ? 2.017 0.697 11.155 1.00 96.88 105 ARG A N 1
ATOM 808 C CA . ARG A 1 105 ? 0.823 1.505 11.452 1.00 96.88 105 ARG A CA 1
ATOM 809 C C . ARG A 1 105 ? -0.236 0.753 12.273 1.00 96.88 105 ARG A C 1
ATOM 811 O O . ARG A 1 105 ? -1.305 1.306 12.526 1.00 96.88 105 ARG A O 1
ATOM 818 N N . GLY A 1 106 ? 0.047 -0.469 12.734 1.00 97.19 106 GLY A N 1
ATOM 819 C CA . GLY A 1 106 ? -0.873 -1.258 13.561 1.00 97.19 106 GLY A CA 1
ATOM 820 C C . GLY A 1 106 ? -1.985 -1.954 12.771 1.00 97.19 106 GLY A C 1
ATOM 821 O O . GLY A 1 106 ? -3.106 -2.080 13.268 1.00 97.19 106 GLY A O 1
ATOM 822 N N . TYR A 1 107 ? -1.675 -2.388 11.550 1.00 98.12 107 TYR A N 1
ATOM 823 C CA . TYR A 1 107 ? -2.544 -3.178 10.681 1.00 98.12 107 TYR A CA 1
ATOM 824 C C . TYR A 1 107 ? -1.888 -4.516 10.339 1.00 98.12 107 TYR A C 1
ATOM 826 O O . TYR A 1 107 ? -0.667 -4.654 10.368 1.00 98.12 107 TYR A O 1
ATOM 834 N N . ALA A 1 108 ? -2.708 -5.496 9.981 1.00 97.00 108 ALA A N 1
ATOM 835 C CA . ALA A 1 108 ? -2.278 -6.795 9.489 1.00 97.00 108 ALA A CA 1
ATOM 836 C C . ALA A 1 108 ? -2.864 -7.051 8.098 1.00 97.00 108 ALA A C 1
ATOM 838 O O . ALA A 1 108 ? -3.976 -6.614 7.796 1.00 97.00 108 ALA A O 1
ATOM 839 N N . VAL A 1 109 ? -2.138 -7.793 7.261 1.00 98.12 109 VAL A N 1
ATOM 840 C CA . VAL A 1 109 ? -2.660 -8.259 5.971 1.00 98.12 109 VAL A CA 1
ATOM 841 C C . VAL A 1 109 ? -3.722 -9.325 6.230 1.00 98.12 109 VAL A C 1
ATOM 843 O O . VAL A 1 109 ? -3.436 -10.379 6.797 1.00 98.12 109 VAL A O 1
ATOM 846 N N . ALA A 1 110 ? -4.956 -9.039 5.824 1.00 97.44 110 ALA A N 1
ATOM 847 C CA . ALA A 1 110 ? -6.073 -9.971 5.907 1.00 97.44 110 ALA A CA 1
ATOM 848 C C . ALA A 1 110 ? -6.186 -10.822 4.636 1.00 97.44 110 ALA A C 1
ATOM 850 O O . ALA A 1 110 ? -6.470 -12.018 4.717 1.00 97.44 110 ALA A O 1
ATOM 851 N N . TRP A 1 111 ? -5.959 -10.206 3.474 1.00 97.94 111 TRP A N 1
ATOM 852 C CA . TRP A 1 111 ? -6.053 -10.848 2.166 1.00 97.94 111 TRP A CA 1
ATOM 853 C C . TRP A 1 111 ? -5.236 -10.086 1.119 1.00 97.94 111 TRP A C 1
ATOM 855 O O . TRP A 1 111 ? -4.967 -8.897 1.286 1.00 97.94 111 TRP A O 1
ATOM 865 N N . VAL A 1 112 ? -4.880 -10.760 0.029 1.00 97.44 112 VAL A N 1
ATOM 866 C CA . VAL A 1 112 ? -4.388 -10.129 -1.199 1.00 97.44 112 VAL A CA 1
ATOM 867 C C . VAL A 1 112 ? -5.275 -10.623 -2.331 1.00 97.44 112 VAL A C 1
ATOM 869 O O . VAL A 1 112 ? -5.361 -11.829 -2.554 1.00 97.44 112 VAL A O 1
ATOM 872 N N . GLU A 1 113 ? -5.960 -9.713 -3.013 1.00 95.50 113 GLU A N 1
ATOM 873 C CA . GLU A 1 113 ? -6.629 -10.024 -4.268 1.00 95.50 113 GLU A CA 1
ATOM 874 C C . GLU A 1 113 ? -5.582 -10.219 -5.352 1.00 95.50 113 GLU A C 1
ATOM 876 O O . GLU A 1 113 ? -4.632 -9.445 -5.488 1.00 95.50 113 GLU A O 1
ATOM 881 N N . ARG A 1 114 ? -5.729 -11.295 -6.117 1.00 91.88 114 ARG A N 1
ATOM 882 C CA . ARG A 1 114 ? -4.694 -11.686 -7.056 1.00 91.88 114 ARG A CA 1
ATOM 883 C C . ARG A 1 114 ? -4.568 -10.622 -8.148 1.00 91.88 114 ARG A C 1
ATOM 885 O O . ARG A 1 114 ? -5.528 -10.333 -8.844 1.00 91.88 114 ARG A O 1
ATOM 892 N N . CYS A 1 115 ? -3.345 -10.142 -8.335 1.00 89.69 115 CYS A N 1
ATOM 893 C CA . CYS A 1 115 ? -2.910 -9.161 -9.329 1.00 89.69 115 CYS A CA 1
ATOM 894 C C . CYS A 1 115 ? -3.251 -7.689 -9.049 1.00 89.69 115 CYS A C 1
ATOM 896 O O . CYS A 1 115 ? -2.812 -6.864 -9.847 1.00 89.69 115 CYS A O 1
ATOM 898 N N . PHE A 1 116 ? -3.975 -7.357 -7.973 1.00 92.38 116 PHE A N 1
ATOM 899 C CA . PHE A 1 116 ? -4.519 -6.003 -7.789 1.00 92.38 116 PHE A CA 1
ATOM 900 C C . PHE A 1 116 ? -4.306 -5.447 -6.383 1.00 92.38 116 PHE A C 1
ATOM 902 O O . PHE A 1 116 ? -3.504 -4.541 -6.197 1.00 92.38 116 PHE A O 1
ATOM 909 N N . ASP A 1 117 ? -4.971 -6.007 -5.371 1.00 96.94 117 ASP A N 1
ATOM 910 C CA . ASP A 1 117 ? -5.172 -5.296 -4.106 1.00 96.94 117 ASP A CA 1
ATOM 911 C C . ASP A 1 117 ? -4.664 -6.036 -2.878 1.00 96.94 117 ASP A C 1
ATOM 913 O O . ASP A 1 117 ? -4.789 -7.251 -2.753 1.00 96.94 117 ASP A O 1
ATOM 917 N N . VAL A 1 118 ? -4.180 -5.283 -1.895 1.00 98.44 118 VAL A N 1
ATOM 918 C CA . VAL A 1 118 ? -3.910 -5.772 -0.542 1.00 98.44 118 VAL A CA 1
ATOM 919 C C . VAL A 1 118 ? -4.988 -5.255 0.403 1.00 98.44 118 VAL A C 1
ATOM 921 O O . VAL A 1 118 ? -5.185 -4.048 0.535 1.00 98.44 118 VAL A O 1
ATOM 924 N N . PHE A 1 119 ? -5.647 -6.165 1.117 1.00 98.56 119 PHE A N 1
ATOM 925 C CA . PHE A 1 119 ? -6.620 -5.844 2.157 1.00 98.56 119 PHE A CA 1
ATOM 926 C C . PHE A 1 119 ? -5.967 -5.925 3.533 1.00 98.56 119 PHE A C 1
ATOM 928 O O . PHE A 1 119 ? -5.510 -6.981 3.981 1.00 98.56 119 PHE A O 1
ATOM 935 N N . LEU A 1 120 ? -5.972 -4.797 4.226 1.00 98.69 120 LEU A N 1
ATOM 936 C CA . LEU A 1 120 ? -5.445 -4.610 5.565 1.00 98.69 120 LEU A CA 1
ATOM 937 C C . LEU A 1 120 ? -6.594 -4.516 6.564 1.00 98.69 120 LEU A C 1
ATOM 939 O O . LEU A 1 120 ? -7.587 -3.835 6.317 1.00 98.69 120 LEU A O 1
ATOM 943 N N . VAL A 1 121 ? -6.434 -5.141 7.725 1.00 98.44 121 VAL A N 1
ATOM 944 C CA . VAL A 1 121 ? -7.342 -4.997 8.867 1.00 98.44 121 VAL A CA 1
ATOM 945 C C . VAL A 1 121 ? -6.589 -4.399 10.043 1.00 98.44 121 VAL A C 1
ATOM 947 O O . VAL A 1 121 ? -5.425 -4.721 10.278 1.00 98.44 121 VAL A O 1
ATOM 950 N N . ARG A 1 122 ? -7.242 -3.514 10.793 1.00 98.12 122 ARG A N 1
ATOM 951 C CA . ARG A 1 122 ? -6.651 -2.930 11.998 1.00 98.12 122 ARG A CA 1
ATOM 952 C C . ARG A 1 122 ? -6.397 -4.022 13.039 1.00 98.12 122 ARG A C 1
ATOM 954 O O . ARG A 1 122 ? -7.304 -4.792 13.356 1.00 98.12 122 ARG A O 1
ATOM 961 N N . SER A 1 123 ? -5.182 -4.096 13.576 1.00 96.94 123 SER A N 1
ATOM 962 C CA . SER A 1 123 ? -4.745 -5.258 14.361 1.00 96.94 123 SER A CA 1
ATOM 963 C C . SER A 1 123 ? -5.547 -5.470 15.650 1.00 96.94 123 SER A C 1
ATOM 965 O O . SER A 1 123 ? -5.726 -6.609 16.067 1.00 96.94 123 SER A O 1
ATOM 967 N N . ASP A 1 124 ? -6.092 -4.410 16.261 1.00 96.62 124 ASP A N 1
ATOM 968 C CA . ASP A 1 124 ? -6.957 -4.504 17.451 1.00 96.62 124 ASP A CA 1
ATOM 969 C C . ASP A 1 124 ? -8.337 -5.122 17.171 1.00 96.62 124 ASP A C 1
ATOM 971 O O . ASP A 1 124 ? -9.044 -5.490 18.106 1.00 96.62 124 ASP A O 1
ATOM 975 N N . LEU A 1 125 ? -8.727 -5.246 15.900 1.00 96.31 125 LEU A N 1
ATOM 976 C CA . LEU A 1 125 ? -9.989 -5.864 15.486 1.00 96.31 125 LEU A CA 1
ATOM 977 C C . LEU A 1 125 ? -9.841 -7.357 15.168 1.00 96.31 125 LEU A C 1
ATOM 979 O O . LEU A 1 125 ? -10.843 -8.039 14.950 1.00 96.31 125 LEU A O 1
ATOM 983 N N . VAL A 1 126 ? -8.613 -7.878 15.145 1.00 95.50 126 VAL A N 1
ATOM 984 C CA . VAL A 1 126 ? -8.346 -9.298 14.909 1.00 95.50 126 VAL A CA 1
ATOM 985 C C . VAL A 1 126 ? -8.599 -10.062 16.207 1.00 95.50 126 VAL A C 1
ATOM 987 O O . VAL A 1 126 ? -7.888 -9.885 17.197 1.00 95.50 126 VAL A O 1
ATOM 990 N N . CYS A 1 127 ? -9.622 -10.921 16.224 1.00 92.62 127 CYS A N 1
ATOM 991 C CA . CYS A 1 127 ? -9.960 -11.682 17.424 1.00 92.62 127 CYS A CA 1
ATOM 992 C C . CYS A 1 127 ? -8.803 -12.615 17.830 1.00 92.62 127 CYS A C 1
ATOM 994 O O . CYS A 1 127 ? -8.243 -13.289 16.957 1.00 92.62 127 CYS A O 1
ATOM 996 N N . PRO A 1 128 ? -8.479 -12.735 19.132 1.00 90.31 128 PRO A N 1
ATOM 997 C 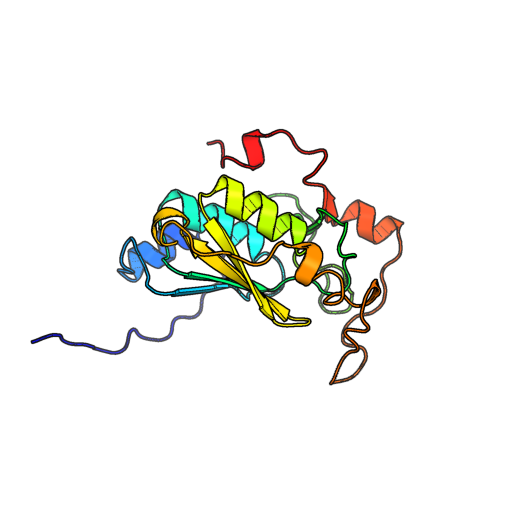CA . PRO A 1 128 ? -7.493 -13.699 19.611 1.00 90.31 128 PRO A CA 1
ATOM 998 C C . PRO A 1 128 ? -7.769 -15.114 19.088 1.00 90.31 128 PRO A C 1
ATOM 1000 O O . PRO A 1 128 ? -8.905 -15.582 19.115 1.00 90.31 128 PRO A O 1
ATOM 1003 N N . GLY A 1 129 ? -6.729 -15.791 18.597 1.00 87.50 129 GLY A N 1
ATOM 1004 C CA . GLY A 1 129 ? -6.843 -17.124 17.991 1.00 87.50 129 GLY A CA 1
ATOM 1005 C C . GLY A 1 129 ? -7.249 -17.130 16.511 1.00 87.50 129 GLY A C 1
ATOM 1006 O O . GLY A 1 129 ? -7.181 -18.185 15.881 1.00 87.50 129 GLY A O 1
ATOM 1007 N N . SER A 1 130 ? -7.603 -15.979 15.927 1.00 90.44 130 SER A N 1
ATOM 1008 C CA . SER A 1 130 ? -7.776 -15.865 14.474 1.00 90.44 130 SER A CA 1
ATOM 1009 C C . SER A 1 130 ? -6.433 -16.070 13.784 1.00 90.44 130 SER A C 1
ATOM 1011 O O . SER A 1 130 ? -5.444 -15.416 14.117 1.00 90.44 130 SER A O 1
ATOM 1013 N N . LYS A 1 131 ? -6.396 -16.969 12.800 1.00 86.56 131 LYS A N 1
ATOM 1014 C CA . LYS A 1 131 ? -5.210 -17.193 11.978 1.00 86.56 131 LYS A CA 1
ATOM 1015 C C . LYS A 1 131 ? -5.348 -16.401 10.685 1.00 86.56 131 LYS A C 1
ATOM 1017 O O . LYS A 1 131 ? -6.064 -16.820 9.780 1.00 86.56 131 LYS A O 1
ATOM 1022 N N . LEU A 1 132 ? -4.659 -15.266 10.612 1.00 91.88 132 LEU A N 1
ATOM 1023 C CA . LEU A 1 132 ? -4.457 -14.576 9.343 1.00 91.88 132 LEU A CA 1
ATOM 1024 C C . LEU A 1 132 ? -3.470 -15.370 8.469 1.00 91.88 132 LEU A C 1
ATOM 1026 O O . LEU A 1 132 ? -2.622 -16.098 9.006 1.00 91.88 132 LEU A O 1
ATOM 1030 N N . PRO A 1 133 ? -3.591 -15.287 7.134 1.00 91.69 133 PRO A N 1
ATOM 1031 C CA . PRO A 1 133 ? -2.646 -15.930 6.234 1.00 91.69 133 PRO A CA 1
ATOM 1032 C C . PRO A 1 133 ? -1.236 -15.373 6.456 1.00 91.69 133 PRO A C 1
ATOM 1034 O O . PRO A 1 133 ? -1.045 -14.177 6.660 1.00 91.69 133 PRO A O 1
ATOM 1037 N N . ASN A 1 134 ? -0.233 -16.252 6.398 1.00 94.06 134 ASN A N 1
ATOM 1038 C CA . ASN A 1 134 ? 1.144 -15.796 6.230 1.00 94.06 134 ASN A CA 1
ATOM 1039 C C . ASN A 1 134 ? 1.253 -15.137 4.846 1.00 94.06 134 ASN A C 1
ATOM 1041 O O . ASN A 1 134 ? 0.648 -15.637 3.897 1.00 94.06 134 ASN A O 1
ATOM 1045 N N . LEU A 1 135 ? 2.024 -14.055 4.729 1.00 95.00 135 LEU A N 1
ATOM 1046 C CA . LEU A 1 135 ? 2.226 -13.353 3.464 1.00 95.00 135 LEU A CA 1
ATOM 1047 C C . LEU A 1 135 ? 2.699 -14.293 2.340 1.00 95.00 135 LEU A C 1
ATOM 1049 O O . LEU A 1 135 ? 2.260 -14.136 1.205 1.00 95.00 135 LEU A O 1
ATOM 1053 N N . ASP A 1 136 ? 3.497 -15.321 2.658 1.00 95.50 136 ASP A N 1
ATOM 1054 C CA . ASP A 1 136 ? 3.957 -16.358 1.719 1.00 95.50 136 ASP A CA 1
ATOM 1055 C C . ASP A 1 136 ? 2.810 -17.098 1.010 1.00 95.50 136 ASP A C 1
ATOM 1057 O O . ASP A 1 136 ? 3.001 -17.627 -0.087 1.00 95.50 136 ASP A O 1
ATOM 1061 N N . ALA A 1 137 ? 1.602 -17.110 1.588 1.00 95.56 137 ALA A N 1
ATOM 1062 C CA . ALA A 1 137 ? 0.410 -17.655 0.938 1.00 95.56 137 ALA A CA 1
ATOM 1063 C C . ALA A 1 137 ? 0.068 -16.924 -0.374 1.00 95.56 137 ALA A C 1
ATOM 1065 O O . ALA A 1 137 ? -0.587 -17.500 -1.241 1.00 95.56 137 ALA A O 1
ATOM 1066 N N . PHE A 1 138 ? 0.541 -15.685 -0.533 1.00 95.81 138 PHE A N 1
ATOM 1067 C CA . PHE A 1 138 ? 0.315 -14.831 -1.697 1.00 95.81 138 PHE A CA 1
ATOM 1068 C C . PHE A 1 138 ? 1.537 -14.735 -2.615 1.00 95.81 138 PHE A C 1
ATOM 1070 O O . PHE A 1 138 ? 1.553 -13.910 -3.526 1.00 95.81 138 PHE A O 1
ATOM 1077 N N . LYS A 1 139 ? 2.559 -15.584 -2.422 1.00 94.44 139 LYS A N 1
ATOM 1078 C CA . LYS A 1 139 ? 3.793 -15.533 -3.217 1.00 94.44 139 LYS A CA 1
ATOM 1079 C C . LYS A 1 139 ? 3.532 -15.562 -4.720 1.00 94.44 139 LYS A C 1
ATOM 1081 O O . LYS A 1 139 ? 4.149 -14.808 -5.455 1.00 94.44 139 LYS A O 1
ATOM 1086 N N . SER A 1 140 ? 2.587 -16.384 -5.169 1.00 93.81 140 SER A N 1
ATOM 1087 C CA . SER A 1 140 ? 2.234 -16.545 -6.583 1.00 93.81 140 SER A CA 1
ATOM 1088 C C . SER A 1 140 ? 1.333 -15.435 -7.144 1.00 93.81 140 SER A C 1
ATOM 1090 O O . SER A 1 140 ? 0.821 -15.569 -8.250 1.00 93.81 140 SER A O 1
ATOM 1092 N N . PHE A 1 141 ? 1.075 -14.351 -6.404 1.00 94.44 141 PHE A N 1
ATOM 1093 C CA . PHE A 1 141 ? 0.137 -13.307 -6.841 1.00 94.44 141 PHE A CA 1
ATOM 1094 C C . PHE A 1 141 ? 0.860 -12.163 -7.573 1.00 94.44 141 PHE A C 1
ATOM 1096 O O . PHE A 1 141 ? 0.278 -11.126 -7.862 1.00 94.44 141 PHE A O 1
ATOM 1103 N N . THR A 1 142 ? 2.131 -12.342 -7.919 1.00 91.88 142 THR A N 1
ATOM 1104 C CA . THR A 1 142 ? 2.875 -11.430 -8.796 1.00 91.88 142 THR A CA 1
ATOM 1105 C C . THR A 1 142 ? 2.957 -11.995 -10.213 1.00 91.88 142 THR A C 1
ATOM 1107 O O . THR A 1 142 ? 2.704 -13.181 -10.458 1.00 91.88 142 THR A O 1
ATOM 1110 N N . LEU A 1 143 ? 3.356 -11.156 -11.169 1.00 88.75 143 LEU A N 1
ATOM 1111 C CA . LEU A 1 143 ? 3.657 -11.604 -12.529 1.00 88.75 143 LEU A CA 1
ATOM 1112 C C . LEU A 1 143 ? 4.779 -12.654 -12.566 1.00 88.75 143 LEU A C 1
ATOM 1114 O O . LEU A 1 143 ? 4.734 -13.563 -13.392 1.00 88.75 143 LEU A O 1
ATOM 1118 N N . HIS A 1 144 ? 5.751 -12.563 -11.654 1.00 85.88 144 HIS A N 1
ATOM 1119 C CA . HIS A 1 144 ? 6.964 -13.389 -11.659 1.00 85.88 144 HIS A CA 1
ATOM 1120 C C . HIS A 1 144 ? 6.756 -14.790 -11.082 1.00 85.88 144 HIS A C 1
ATOM 1122 O O . HIS A 1 144 ? 7.395 -15.738 -11.531 1.00 85.88 144 HIS A O 1
ATOM 1128 N N . ASP A 1 145 ? 5.888 -14.924 -10.080 1.00 81.38 145 ASP A N 1
ATOM 1129 C CA . ASP A 1 145 ? 5.787 -16.144 -9.272 1.00 81.38 145 ASP A CA 1
ATOM 1130 C C . ASP A 1 145 ? 4.530 -16.980 -9.571 1.00 81.38 145 ASP A C 1
ATOM 1132 O O . ASP A 1 145 ? 4.492 -18.169 -9.250 1.00 81.38 145 ASP A O 1
ATOM 1136 N N . GLY A 1 146 ? 3.489 -16.402 -10.179 1.00 77.56 146 GLY A N 1
ATOM 1137 C CA . GLY A 1 146 ? 2.274 -17.157 -10.516 1.00 77.56 146 GLY A CA 1
ATOM 1138 C C . GLY A 1 146 ? 1.491 -16.666 -11.721 1.00 77.56 146 GLY A C 1
ATOM 1139 O O . GLY A 1 146 ? 0.344 -17.075 -11.893 1.00 77.56 146 GLY A O 1
ATOM 1140 N N . GLY A 1 147 ? 2.112 -15.849 -12.578 1.00 75.94 147 GLY A N 1
ATOM 1141 C CA . GLY A 1 147 ? 1.570 -15.546 -13.899 1.00 75.94 147 GLY A CA 1
ATOM 1142 C C . GLY A 1 147 ? 0.310 -14.692 -13.845 1.00 75.94 147 GLY A C 1
ATOM 1143 O O . GLY A 1 147 ? -0.690 -15.034 -14.471 1.00 75.94 147 GLY A O 1
ATOM 1144 N N . CYS A 1 148 ? 0.371 -13.574 -13.118 1.00 80.25 148 CYS A N 1
ATOM 1145 C CA . CYS A 1 148 ? -0.629 -12.500 -13.121 1.00 80.25 148 CYS A CA 1
ATOM 1146 C C . CYS A 1 148 ? -0.720 -11.757 -14.467 1.00 80.25 148 CYS A C 1
ATOM 1148 O O . CYS A 1 148 ? -0.642 -10.529 -14.506 1.00 80.25 148 CYS A O 1
ATOM 1150 N N . LEU A 1 149 ? -0.834 -12.513 -15.565 1.00 73.81 149 LEU A N 1
ATOM 1151 C CA . LEU A 1 149 ? -0.901 -12.003 -16.927 1.00 73.81 149 LEU A CA 1
ATOM 1152 C C . LEU A 1 149 ? -1.994 -10.958 -17.030 1.00 73.81 149 LEU A C 1
ATOM 1154 O O . LEU A 1 149 ? -3.008 -11.024 -16.335 1.00 73.81 149 LEU A O 1
ATOM 1158 N N . ASP A 1 150 ? -1.771 -9.994 -17.904 1.00 66.38 150 ASP A N 1
ATOM 1159 C CA . ASP A 1 150 ? -2.752 -8.964 -18.121 1.00 66.38 150 ASP A CA 1
ATOM 1160 C C . ASP A 1 150 ? -4.016 -9.547 -18.763 1.00 66.38 150 ASP A C 1
ATOM 1162 O O . ASP A 1 150 ? -3.941 -10.038 -19.895 1.00 66.38 150 ASP A O 1
ATOM 1166 N N . PRO A 1 151 ? -5.177 -9.521 -18.081 1.00 62.75 151 PRO A N 1
ATOM 1167 C CA . PRO A 1 151 ? -6.407 -10.002 -18.693 1.00 62.75 151 PRO A CA 1
ATOM 1168 C C . PRO A 1 151 ? -6.861 -9.126 -19.874 1.00 62.75 151 PRO A C 1
ATOM 1170 O O . PRO A 1 151 ? -7.743 -9.550 -20.620 1.00 62.75 151 PRO A O 1
ATOM 1173 N N . TRP A 1 152 ? -6.256 -7.948 -20.078 1.00 61.91 152 TRP A N 1
ATOM 1174 C CA . TRP A 1 152 ? -6.684 -6.956 -21.065 1.00 61.91 152 TRP A CA 1
ATOM 1175 C C . TRP A 1 152 ? -5.603 -6.556 -22.100 1.00 61.91 152 TRP A C 1
ATOM 1177 O O . TRP A 1 152 ? -5.886 -5.719 -22.956 1.00 61.91 152 TRP A O 1
ATOM 1187 N N . GLY A 1 153 ? -4.408 -7.170 -22.092 1.00 63.38 153 GLY A N 1
ATOM 1188 C CA . GLY A 1 153 ? -3.279 -6.860 -23.004 1.00 63.38 153 GLY A CA 1
ATOM 1189 C C . GLY A 1 153 ? -2.107 -6.146 -22.310 1.00 63.38 153 GLY A C 1
ATOM 1190 O O . GLY A 1 153 ? -2.211 -5.842 -21.140 1.00 63.38 153 GLY A O 1
ATOM 1191 N N . GLU A 1 154 ? -0.963 -5.895 -22.964 1.00 64.06 154 GLU A N 1
ATOM 1192 C CA . GLU A 1 154 ? 0.194 -5.248 -22.297 1.00 64.06 154 GLU A CA 1
ATOM 1193 C C . GLU A 1 154 ? -0.117 -3.788 -21.886 1.00 64.06 154 GLU A C 1
ATOM 1195 O O . GLU A 1 154 ? 0.095 -2.866 -22.669 1.00 64.06 154 GLU A O 1
ATOM 1200 N N . PHE A 1 155 ? -0.618 -3.561 -20.660 1.00 63.78 155 PHE A N 1
ATOM 1201 C CA . PHE A 1 155 ? -0.883 -2.215 -20.120 1.00 63.78 155 PHE A CA 1
ATOM 1202 C C . PHE A 1 155 ? 0.386 -1.414 -19.805 1.00 63.78 155 PHE A C 1
ATOM 1204 O O . PHE A 1 155 ? 0.323 -0.196 -19.668 1.00 63.78 155 PHE A O 1
ATOM 1211 N N . ALA A 1 156 ? 1.534 -2.079 -19.687 1.00 74.00 156 ALA A N 1
ATOM 1212 C CA . ALA A 1 156 ? 2.766 -1.461 -19.233 1.00 74.00 156 ALA A CA 1
ATOM 1213 C C . ALA A 1 156 ? 3.973 -1.998 -20.002 1.00 74.00 156 ALA A C 1
ATOM 1215 O O . ALA A 1 156 ? 4.209 -3.207 -20.054 1.00 74.00 156 ALA A O 1
ATOM 1216 N N . SER A 1 157 ? 4.778 -1.086 -20.544 1.00 82.69 157 SER A N 1
ATOM 1217 C CA . SER A 1 157 ? 6.073 -1.432 -21.124 1.00 82.69 157 SER A CA 1
ATOM 1218 C C . SER A 1 157 ? 7.044 -1.862 -20.014 1.00 82.69 157 SER A C 1
ATOM 1220 O O . SER A 1 157 ? 7.120 -1.185 -18.979 1.00 82.69 157 SER A O 1
ATOM 1222 N N . PRO A 1 158 ? 7.821 -2.944 -20.204 1.00 84.81 158 PRO A N 1
ATOM 1223 C CA . PRO A 1 158 ? 8.863 -3.327 -19.259 1.00 84.81 158 PRO A CA 1
ATOM 1224 C C . PRO A 1 158 ? 9.885 -2.204 -19.076 1.00 84.81 158 PRO A C 1
ATOM 1226 O O . PRO A 1 158 ? 10.316 -1.588 -20.052 1.00 84.81 158 PRO A O 1
ATOM 1229 N N . ALA A 1 159 ? 10.314 -1.970 -17.837 1.00 86.38 159 ALA A N 1
ATOM 1230 C CA . ALA A 1 159 ? 11.336 -0.982 -17.528 1.00 86.38 159 ALA A CA 1
ATOM 1231 C C . ALA A 1 159 ? 12.709 -1.645 -17.381 1.00 86.38 159 ALA A C 1
ATOM 1233 O O . ALA A 1 159 ? 12.850 -2.770 -16.893 1.00 86.38 159 ALA A O 1
ATOM 1234 N N . THR A 1 160 ? 13.762 -0.930 -17.762 1.00 88.69 160 THR A N 1
ATOM 1235 C CA . THR A 1 160 ? 15.137 -1.379 -17.541 1.00 88.69 160 THR A CA 1
ATOM 1236 C C . THR A 1 160 ? 15.475 -1.402 -16.048 1.00 88.69 160 THR A C 1
ATOM 1238 O O . THR A 1 160 ? 14.911 -0.670 -15.231 1.00 88.69 160 THR A O 1
ATOM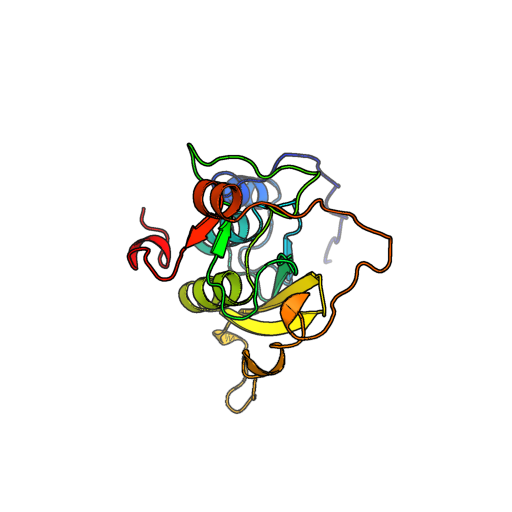 1241 N N . ALA A 1 161 ? 16.473 -2.205 -15.667 1.00 87.12 161 ALA A N 1
ATOM 1242 C CA . ALA A 1 161 ? 16.959 -2.237 -14.286 1.00 87.12 161 ALA A CA 1
ATOM 1243 C C . ALA A 1 161 ? 17.422 -0.852 -13.787 1.00 87.12 161 ALA A C 1
ATOM 1245 O O . ALA A 1 161 ? 17.217 -0.517 -12.622 1.00 87.12 161 ALA A O 1
ATOM 1246 N N . GLN A 1 162 ? 18.011 -0.041 -14.672 1.00 87.44 162 GLN A N 1
ATOM 1247 C CA . GLN A 1 162 ? 18.467 1.311 -14.350 1.00 87.44 162 GLN A CA 1
ATOM 1248 C C . GLN A 1 162 ? 17.294 2.259 -14.074 1.00 87.44 162 GLN A C 1
ATOM 1250 O O . GLN A 1 162 ? 17.338 3.019 -13.108 1.00 87.44 162 GLN A O 1
ATOM 1255 N N . GLU A 1 163 ? 16.236 2.204 -14.886 1.00 88.12 163 GLU A N 1
ATOM 1256 C CA . GLU A 1 163 ? 15.031 3.008 -14.661 1.00 88.12 163 GLU A CA 1
ATOM 1257 C C . GLU A 1 163 ? 14.383 2.647 -13.327 1.00 88.12 163 GLU A C 1
ATOM 1259 O O . GLU A 1 163 ? 14.154 3.543 -12.510 1.00 88.12 163 GLU A O 1
ATOM 1264 N N . ARG A 1 164 ? 14.212 1.342 -13.061 1.00 88.62 164 ARG A N 1
ATOM 1265 C CA . ARG A 1 164 ? 13.673 0.825 -11.794 1.00 88.62 164 ARG A CA 1
ATOM 1266 C C . ARG A 1 164 ? 14.458 1.347 -10.589 1.00 88.62 164 ARG A C 1
ATOM 1268 O O . ARG A 1 164 ? 13.854 1.880 -9.665 1.00 88.62 164 ARG A O 1
ATOM 1275 N N . GLN A 1 165 ? 15.791 1.271 -10.619 1.00 87.12 165 GLN A N 1
ATOM 1276 C CA . GLN A 1 165 ? 16.658 1.787 -9.545 1.00 87.12 165 GLN A CA 1
ATOM 1277 C C . GLN A 1 165 ? 16.552 3.304 -9.346 1.00 87.12 165 GLN A C 1
ATOM 1279 O O . GLN A 1 165 ? 16.822 3.805 -8.259 1.00 87.12 165 GLN A O 1
ATOM 1284 N N . SER A 1 166 ? 16.202 4.048 -10.393 1.00 85.69 166 SER A N 1
ATOM 1285 C CA . SER A 1 166 ? 16.150 5.510 -10.343 1.00 85.69 166 SER A CA 1
ATOM 1286 C C . SER A 1 166 ? 14.808 6.076 -9.864 1.00 85.69 166 SER A C 1
ATOM 1288 O O . SER A 1 166 ? 14.715 7.292 -9.679 1.00 85.69 166 SER A O 1
ATOM 1290 N N . VAL A 1 167 ? 13.788 5.221 -9.736 1.00 87.62 167 VAL A N 1
ATOM 1291 C CA . VAL A 1 167 ? 12.384 5.588 -9.492 1.00 87.62 167 VAL A CA 1
ATOM 1292 C C . VAL A 1 167 ? 11.831 4.911 -8.232 1.00 87.62 167 VAL A C 1
ATOM 1294 O O . VAL A 1 167 ? 11.133 5.555 -7.447 1.00 87.62 167 VAL A O 1
ATOM 1297 N N . PHE A 1 168 ? 12.157 3.635 -8.007 1.00 91.50 168 PHE A N 1
ATOM 1298 C CA . PHE A 1 168 ? 11.724 2.912 -6.816 1.00 91.50 168 PHE A CA 1
ATOM 1299 C C . PHE A 1 168 ? 12.623 3.198 -5.612 1.00 91.50 168 PHE A C 1
ATOM 1301 O O . PHE A 1 168 ? 13.851 3.173 -5.697 1.00 91.50 168 PHE A O 1
ATOM 1308 N N . LEU A 1 169 ? 11.985 3.396 -4.464 1.00 92.12 169 LEU A N 1
ATOM 1309 C CA . LEU A 1 169 ? 12.606 3.423 -3.151 1.00 92.12 169 LEU A CA 1
ATOM 1310 C C . LEU A 1 169 ? 12.559 2.026 -2.527 1.00 92.12 169 LEU A C 1
ATOM 1312 O O . LEU A 1 169 ? 11.501 1.398 -2.494 1.00 92.12 169 LEU A O 1
ATOM 1316 N N . ASP A 1 170 ? 13.686 1.579 -1.973 1.00 92.19 170 ASP A N 1
ATOM 1317 C CA . ASP A 1 170 ? 13.781 0.339 -1.203 1.00 92.19 170 ASP A CA 1
ATOM 1318 C C . ASP A 1 170 ? 13.601 0.596 0.301 1.00 92.19 170 ASP A C 1
ATOM 1320 O O . ASP A 1 170 ? 14.431 1.220 0.970 1.00 92.19 170 ASP A O 1
ATOM 1324 N N . LEU A 1 171 ? 12.505 0.085 0.861 1.00 90.44 171 LEU A N 1
ATOM 1325 C CA . LEU A 1 171 ? 12.167 0.250 2.275 1.00 90.44 171 LEU A CA 1
ATOM 1326 C C . LEU A 1 171 ? 12.936 -0.712 3.200 1.00 90.44 171 LEU A C 1
ATOM 1328 O O . LEU A 1 171 ? 12.877 -0.571 4.429 1.00 90.44 171 LEU A O 1
ATOM 1332 N N . SER A 1 172 ? 13.683 -1.673 2.646 1.00 83.56 172 SER A N 1
ATOM 1333 C CA . SER A 1 172 ? 14.574 -2.549 3.415 1.00 83.56 172 SER A CA 1
ATOM 1334 C C . SER A 1 172 ? 15.842 -1.827 3.883 1.00 83.56 172 SER A C 1
ATOM 1336 O O . SER A 1 172 ? 16.316 -2.079 4.990 1.00 83.56 172 SER A O 1
ATOM 1338 N N . SER A 1 173 ? 16.340 -0.878 3.085 1.00 69.44 173 SER A N 1
ATOM 1339 C CA . SER A 1 173 ? 17.533 -0.068 3.368 1.00 69.44 173 SER A CA 1
ATOM 1340 C C . SER A 1 173 ? 17.217 1.273 4.047 1.00 69.44 173 SER A C 1
ATOM 1342 O O . SER A 1 173 ? 18.120 2.005 4.457 1.00 69.44 173 SER A O 1
ATOM 1344 N N . THR A 1 174 ? 15.931 1.594 4.197 1.00 58.28 174 THR A N 1
ATOM 1345 C CA . THR A 1 174 ? 15.458 2.868 4.740 1.00 58.28 174 THR A CA 1
ATOM 1346 C C . THR A 1 174 ? 15.382 2.833 6.282 1.00 58.28 174 THR A C 1
ATOM 1348 O O . THR A 1 174 ? 14.818 1.885 6.838 1.00 58.28 174 THR A O 1
ATOM 1351 N N . PRO A 1 175 ? 15.896 3.855 7.004 1.00 50.12 175 PRO A N 1
ATOM 1352 C CA . PRO A 1 175 ? 15.827 3.924 8.465 1.00 50.12 175 PRO A CA 1
ATOM 1353 C C . PRO A 1 175 ? 14.394 3.829 9.008 1.00 50.12 175 PRO A C 1
ATOM 1355 O O . PRO A 1 175 ? 13.442 4.337 8.415 1.00 50.12 175 PRO A O 1
ATOM 1358 N N . THR A 1 176 ? 14.245 3.239 10.196 1.00 52.91 176 THR A N 1
ATOM 1359 C CA . THR A 1 176 ? 12.963 2.984 10.881 1.00 52.91 176 THR A CA 1
ATOM 1360 C C . THR A 1 176 ? 12.071 4.231 11.055 1.00 52.91 176 THR A C 1
ATOM 1362 O O . THR A 1 176 ? 10.860 4.092 11.209 1.00 52.91 176 THR A O 1
ATOM 1365 N N . SER A 1 177 ? 12.633 5.442 10.976 1.00 46.31 177 SER A N 1
ATOM 1366 C CA . SER A 1 177 ? 11.936 6.739 11.074 1.00 46.31 177 SER A CA 1
ATOM 1367 C C . SER A 1 177 ? 11.053 7.102 9.871 1.00 46.31 177 SER A C 1
ATOM 1369 O O . SER A 1 177 ? 10.444 8.161 9.865 1.00 46.31 177 SER A O 1
ATOM 1371 N N . LEU A 1 178 ? 11.011 6.282 8.816 1.00 47.47 178 LEU A N 1
ATOM 1372 C CA . LEU A 1 178 ? 9.984 6.380 7.764 1.00 47.47 178 LEU A CA 1
ATOM 1373 C C . LEU A 1 178 ? 8.878 5.323 7.933 1.00 47.47 178 LEU A C 1
ATOM 1375 O O . LEU A 1 178 ? 7.822 5.436 7.318 1.00 47.47 178 LEU A O 1
ATOM 1379 N N . ARG A 1 179 ? 9.092 4.319 8.800 1.00 49.09 179 ARG A N 1
ATOM 1380 C CA . ARG A 1 179 ? 8.081 3.308 9.176 1.00 49.09 179 ARG A CA 1
ATOM 1381 C C . ARG A 1 179 ? 7.134 3.844 10.249 1.00 49.09 179 ARG A C 1
ATOM 1383 O O . ARG A 1 179 ? 5.944 3.555 10.241 1.00 49.09 179 ARG A O 1
ATOM 1390 N N . LYS A 1 180 ? 7.659 4.672 11.150 1.00 43.12 180 LYS A N 1
ATOM 1391 C CA . LYS A 1 180 ? 6.877 5.626 11.941 1.00 43.12 180 LYS A CA 1
ATOM 1392 C C . LYS A 1 180 ? 6.961 6.939 11.183 1.00 43.12 180 LYS A C 1
ATOM 1394 O O . LYS A 1 180 ? 8.076 7.375 10.964 1.00 43.12 180 LYS A O 1
ATOM 1399 N N . GLY A 1 181 ? 5.864 7.526 10.715 1.00 40.66 181 GLY A N 1
ATOM 1400 C CA . GLY A 1 181 ? 5.935 8.842 10.072 1.00 40.66 181 GLY A CA 1
ATOM 1401 C C . GLY A 1 181 ? 6.537 9.861 11.040 1.00 40.66 181 GLY A C 1
ATOM 1402 O O . GLY A 1 181 ? 5.845 10.303 11.949 1.00 40.66 181 GLY A O 1
ATOM 1403 N N . ASP A 1 182 ? 7.824 10.180 10.899 1.00 33.69 182 ASP A N 1
ATOM 1404 C CA . ASP A 1 182 ? 8.498 11.170 11.739 1.00 33.69 182 ASP A CA 1
ATOM 1405 C C . ASP A 1 182 ? 8.530 12.526 11.022 1.00 33.69 182 ASP A C 1
ATOM 1407 O O . ASP A 1 182 ? 9.505 12.862 10.344 1.00 33.69 182 ASP A O 1
ATOM 1411 N N . ARG A 1 183 ? 7.468 13.319 11.192 1.00 37.91 183 ARG A N 1
ATOM 1412 C CA . ARG A 1 183 ? 7.400 14.468 12.124 1.00 37.91 183 ARG A CA 1
ATOM 1413 C C . ARG A 1 183 ? 6.284 15.440 11.761 1.00 37.91 183 ARG A C 1
ATOM 1415 O O . ARG A 1 183 ? 6.271 15.924 10.611 1.00 37.91 183 ARG A O 1
#

Foldseek 3Di:
DPPPDPQDDDDDDQFLQCLCVVCVVSVPDLAAQEEEFDRKARRLSVVLSSLVGHHYQKYKGWAQLQDAQPALKGFPPPVVADDADQAASQGYGHPNVSQLLQVLSQWHFQDADQRTITMIGRNVPQDPPDDGDDSVVCNLSHCVRPNSDDPVDPSHDYDDPVVNVRGMDGPVPDDCCVSNVDD

Mean predicted aligned error: 6.73 Å